Protein AF-A0A1H3K774-F1 (afdb_monomer)

Solvent-accessible surface area (backbone atoms only — not comparable to full-atom values): 11260 Å² total; per-residue (Å²): 137,79,81,77,75,77,72,65,75,41,47,56,72,53,70,65,49,45,76,73,69,51,47,59,83,57,48,53,68,27,26,41,33,33,30,69,44,74,60,92,64,33,27,34,34,34,42,31,70,43,39,23,22,43,93,86,65,50,78,42,69,63,90,84,56,72,64,27,33,35,26,34,49,43,68,58,45,34,60,69,77,19,62,94,82,41,99,58,80,86,52,71,63,37,26,36,38,28,30,56,50,68,76,58,63,73,68,41,42,86,89,50,50,44,77,54,93,63,64,64,70,78,55,38,60,76,72,75,42,80,35,34,70,60,49,45,51,53,49,53,52,52,52,52,61,70,77,44,80,79,70,52,70,68,58,26,46,74,70,72,63,50,83,73,77,84,74,79,75,80,79,75,84,76,81,73,78,86,73,80,91,79,86,90,134

Structure (mmCIF, N/CA/C/O backbone):
data_AF-A0A1H3K774-F1
#
_entry.id   AF-A0A1H3K774-F1
#
loop_
_atom_site.group_PDB
_atom_site.id
_atom_site.type_symbol
_atom_site.label_atom_id
_atom_site.label_alt_id
_atom_site.label_comp_id
_atom_site.label_asym_id
_atom_site.label_entity_id
_atom_site.label_seq_id
_atom_site.pdbx_PDB_ins_code
_atom_site.Cartn_x
_atom_site.Cartn_y
_atom_site.Cartn_z
_atom_site.occupancy
_atom_site.B_iso_or_equiv
_atom_site.auth_seq_id
_atom_site.auth_comp_id
_atom_site.auth_asym_id
_atom_site.auth_atom_id
_atom_site.pdbx_PDB_model_num
ATOM 1 N N . MET A 1 1 ? 11.776 15.715 -34.519 1.00 34.19 1 MET A N 1
ATOM 2 C CA . MET A 1 1 ? 10.740 14.824 -33.956 1.00 34.19 1 MET A CA 1
ATOM 3 C C . MET A 1 1 ? 11.375 13.464 -33.724 1.00 34.19 1 MET A C 1
ATOM 5 O O . MET A 1 1 ? 11.423 12.647 -34.631 1.00 34.19 1 MET A O 1
ATOM 9 N N . THR A 1 2 ? 11.989 13.275 -32.562 1.00 33.88 2 THR A N 1
ATOM 10 C CA . THR A 1 2 ? 12.611 12.009 -32.159 1.00 33.88 2 THR A CA 1
ATOM 11 C C . THR A 1 2 ? 11.523 11.087 -31.626 1.00 33.88 2 THR A C 1
ATOM 13 O O . THR A 1 2 ? 10.739 11.491 -30.770 1.00 33.88 2 THR A O 1
ATOM 16 N N . ALA A 1 3 ? 11.447 9.876 -32.176 1.00 35.00 3 ALA A N 1
ATOM 17 C CA . ALA A 1 3 ? 10.532 8.839 -31.730 1.00 35.00 3 ALA A CA 1
ATOM 18 C C . ALA A 1 3 ? 10.721 8.596 -30.225 1.00 35.00 3 ALA A C 1
ATOM 20 O O . ALA A 1 3 ? 11.822 8.274 -29.778 1.00 35.00 3 ALA A O 1
ATOM 21 N N . SER A 1 4 ? 9.647 8.789 -29.458 1.00 40.62 4 SER A N 1
ATOM 22 C CA . SER A 1 4 ? 9.564 8.386 -28.058 1.00 40.62 4 SER A CA 1
ATOM 23 C C . SER A 1 4 ? 9.758 6.874 -28.016 1.00 40.62 4 SER A C 1
ATOM 25 O O . SER A 1 4 ? 8.894 6.124 -28.474 1.00 40.62 4 SER A O 1
ATOM 27 N N . SER A 1 5 ? 10.920 6.411 -27.559 1.00 45.97 5 SER A N 1
ATOM 28 C CA . SER A 1 5 ? 11.106 5.003 -27.240 1.00 45.97 5 SER A CA 1
ATOM 29 C C . SER A 1 5 ? 10.101 4.674 -26.144 1.00 45.97 5 SER A C 1
ATOM 31 O O . SER A 1 5 ? 10.224 5.155 -25.019 1.00 45.97 5 SER A O 1
ATOM 33 N N . ALA A 1 6 ? 9.065 3.908 -26.489 1.00 50.44 6 ALA A N 1
ATOM 34 C CA . ALA A 1 6 ? 8.105 3.401 -25.524 1.00 50.44 6 ALA A CA 1
ATOM 35 C C . ALA A 1 6 ? 8.897 2.678 -24.428 1.00 50.44 6 ALA A C 1
ATOM 37 O O . ALA A 1 6 ? 9.470 1.611 -24.655 1.00 50.44 6 ALA A O 1
ATOM 38 N N . GLN A 1 7 ? 9.025 3.323 -23.269 1.00 59.34 7 GLN A N 1
ATOM 39 C CA . GLN A 1 7 ? 9.726 2.762 -22.127 1.00 59.34 7 GLN A CA 1
ATOM 40 C C . GLN A 1 7 ? 9.028 1.448 -21.793 1.00 59.34 7 GLN A C 1
ATOM 42 O O . GLN A 1 7 ? 7.824 1.444 -21.547 1.00 59.34 7 GLN A O 1
ATOM 47 N N . VAL A 1 8 ? 9.757 0.334 -21.830 1.00 63.34 8 VAL A N 1
ATOM 48 C CA . VAL A 1 8 ? 9.206 -0.965 -21.439 1.00 63.34 8 VAL A CA 1
ATOM 49 C C . VAL A 1 8 ? 8.797 -0.857 -19.971 1.00 63.34 8 VAL A C 1
ATOM 51 O O . VAL A 1 8 ? 9.651 -0.819 -19.085 1.00 63.34 8 VAL A O 1
ATOM 54 N N . ARG A 1 9 ? 7.489 -0.756 -19.724 1.00 77.19 9 ARG A N 1
ATOM 55 C CA . ARG A 1 9 ? 6.889 -0.752 -18.390 1.00 77.19 9 ARG A CA 1
ATOM 56 C C . ARG A 1 9 ? 6.514 -2.185 -18.059 1.00 77.19 9 ARG A C 1
ATOM 58 O O . ARG A 1 9 ? 5.530 -2.705 -18.574 1.00 77.19 9 ARG A O 1
ATOM 65 N N . ARG A 1 10 ? 7.330 -2.841 -17.240 1.00 89.25 10 ARG A N 1
ATOM 66 C CA . ARG A 1 10 ? 7.017 -4.173 -16.713 1.00 89.25 10 ARG A CA 1
ATOM 67 C C . ARG A 1 10 ? 6.531 -4.019 -15.270 1.00 89.25 10 ARG A C 1
ATOM 69 O O . ARG A 1 10 ? 7.216 -3.327 -14.514 1.00 89.25 10 ARG A O 1
ATOM 76 N N . PRO A 1 11 ? 5.411 -4.637 -14.862 1.00 93.75 11 PRO A N 1
ATOM 77 C CA . PRO A 1 11 ? 5.004 -4.642 -13.461 1.00 93.75 11 PRO A CA 1
ATOM 78 C C . PRO A 1 11 ? 6.158 -5.109 -12.568 1.00 93.75 11 PRO A C 1
ATOM 80 O O . PRO A 1 11 ? 6.885 -6.056 -12.908 1.00 93.75 11 PRO A O 1
ATOM 83 N N . TRP A 1 12 ? 6.393 -4.399 -11.467 1.00 94.56 12 TRP A N 1
ATOM 84 C CA . TRP A 1 12 ? 7.471 -4.738 -10.544 1.00 94.56 12 TRP A CA 1
ATOM 85 C C . TRP A 1 12 ? 7.104 -6.002 -9.762 1.00 94.56 12 TRP A C 1
ATOM 87 O O . TRP A 1 12 ? 6.120 -6.012 -9.041 1.00 94.56 12 TRP A O 1
ATOM 97 N N . LEU A 1 13 ? 7.875 -7.083 -9.891 1.00 95.56 13 LEU A N 1
ATOM 98 C CA . LEU A 1 13 ? 7.603 -8.334 -9.173 1.00 95.56 13 LEU A CA 1
ATOM 99 C C . LEU A 1 13 ? 8.629 -8.550 -8.042 1.00 95.56 13 LEU A C 1
ATOM 101 O O . LEU A 1 13 ? 9.713 -9.099 -8.313 1.00 95.56 13 LEU A O 1
ATOM 105 N N . PRO A 1 14 ? 8.325 -8.132 -6.795 1.00 94.75 14 PRO A N 1
ATOM 106 C CA . PRO A 1 14 ? 9.186 -8.362 -5.638 1.00 94.75 14 PRO A CA 1
ATOM 107 C C . PRO A 1 14 ? 9.328 -9.856 -5.313 1.00 94.75 14 PRO A C 1
ATOM 109 O O . PRO A 1 14 ? 8.520 -10.694 -5.721 1.00 94.75 14 PRO A O 1
ATOM 112 N N . ALA A 1 15 ? 10.397 -10.200 -4.589 1.00 93.94 15 ALA A N 1
ATOM 113 C CA . ALA A 1 15 ? 10.711 -11.585 -4.245 1.00 93.94 15 ALA A CA 1
ATOM 114 C C . ALA A 1 15 ? 9.644 -12.214 -3.339 1.00 93.94 15 ALA A C 1
ATOM 116 O O . ALA A 1 15 ? 9.265 -13.356 -3.601 1.00 93.94 15 ALA A O 1
ATOM 117 N N . ALA A 1 16 ? 9.119 -11.465 -2.361 1.00 93.50 16 ALA A N 1
ATOM 118 C CA . ALA A 1 16 ? 8.009 -11.904 -1.518 1.00 93.50 16 ALA A CA 1
ATOM 119 C C . ALA A 1 16 ? 6.797 -12.370 -2.343 1.00 93.50 16 ALA A C 1
ATOM 121 O O . ALA A 1 16 ? 6.355 -13.505 -2.192 1.00 93.50 16 ALA A O 1
ATOM 122 N N . LEU A 1 17 ? 6.316 -11.568 -3.300 1.00 96.06 17 LEU A N 1
ATOM 123 C CA . LEU A 1 17 ? 5.164 -11.959 -4.127 1.00 96.06 17 LEU A CA 1
ATOM 124 C C . LEU A 1 17 ? 5.461 -13.153 -5.037 1.00 96.06 17 LEU A C 1
ATOM 126 O O . LEU A 1 17 ? 4.624 -14.044 -5.175 1.00 96.06 17 LEU A O 1
ATOM 130 N N . ARG A 1 18 ? 6.674 -13.237 -5.597 1.00 96.00 18 ARG A N 1
ATOM 131 C CA . ARG A 1 18 ? 7.093 -14.416 -6.372 1.00 96.00 18 ARG A CA 1
ATOM 132 C C . ARG A 1 18 ? 7.064 -15.692 -5.526 1.00 96.00 18 ARG A C 1
ATOM 134 O O . ARG A 1 18 ? 6.657 -16.735 -6.028 1.00 96.00 18 ARG A O 1
ATOM 141 N N . ALA A 1 19 ? 7.467 -15.619 -4.256 1.00 94.00 19 ALA A N 1
ATOM 142 C CA . ALA A 1 19 ? 7.414 -16.753 -3.333 1.00 94.00 19 ALA A CA 1
ATOM 143 C C . ALA A 1 19 ? 5.974 -17.211 -3.037 1.00 94.00 19 ALA A C 1
ATOM 145 O O . ALA A 1 19 ? 5.753 -18.387 -2.761 1.00 94.00 19 ALA A O 1
ATOM 146 N N . HIS A 1 20 ? 4.998 -16.310 -3.172 1.00 94.38 20 HIS A N 1
ATOM 147 C CA . HIS A 1 20 ? 3.567 -16.604 -3.084 1.00 94.38 20 HIS A CA 1
ATOM 148 C C . HIS A 1 20 ? 2.923 -16.992 -4.429 1.00 94.38 20 HIS A C 1
ATOM 150 O O . HIS A 1 20 ? 1.703 -17.103 -4.509 1.00 94.38 20 HIS A O 1
ATOM 156 N N . GLY A 1 21 ? 3.719 -17.224 -5.479 1.00 95.94 21 GLY A N 1
ATOM 157 C CA . GLY A 1 21 ? 3.236 -17.713 -6.774 1.00 95.94 21 GLY A CA 1
ATOM 158 C C . GLY A 1 21 ? 2.747 -16.631 -7.739 1.00 95.94 21 GLY A C 1
ATOM 159 O O . GLY A 1 21 ? 2.265 -16.970 -8.818 1.00 95.94 21 GLY A O 1
ATOM 160 N N . TRP A 1 22 ? 2.900 -15.346 -7.403 1.00 96.75 22 TRP A N 1
ATOM 161 C CA . TRP A 1 22 ? 2.548 -14.263 -8.319 1.00 96.75 22 TRP A CA 1
ATOM 162 C C . TRP A 1 22 ? 3.469 -14.231 -9.535 1.00 96.75 22 TRP A C 1
ATOM 164 O O . TRP A 1 22 ? 4.694 -14.376 -9.437 1.00 96.75 22 TRP A O 1
ATOM 174 N N . SER A 1 23 ? 2.862 -13.978 -10.688 1.00 95.56 23 SER A N 1
ATOM 175 C CA . SER A 1 23 ? 3.552 -13.789 -11.955 1.00 95.56 23 SER A CA 1
ATOM 176 C C . SER A 1 23 ? 3.700 -12.300 -12.279 1.00 95.56 23 SER A C 1
ATOM 178 O O . SER A 1 23 ? 3.053 -11.434 -11.689 1.00 95.56 23 SER A O 1
ATOM 180 N N . GLN A 1 24 ? 4.551 -11.981 -13.254 1.00 91.12 24 GLN A N 1
ATOM 181 C CA . GLN A 1 24 ? 4.705 -10.599 -13.705 1.00 91.12 24 GLN A CA 1
ATOM 182 C C . GLN A 1 24 ? 3.476 -10.081 -14.471 1.00 91.12 24 GLN A C 1
ATOM 184 O O . GLN A 1 24 ? 3.281 -8.869 -14.517 1.00 91.12 24 GLN A O 1
ATOM 189 N N . SER A 1 25 ? 2.664 -10.962 -15.067 1.00 89.62 25 SER A N 1
ATOM 190 C CA . SER A 1 25 ? 1.428 -10.560 -15.749 1.00 89.62 25 SER A CA 1
ATOM 191 C C . SER A 1 25 ? 0.316 -10.212 -14.768 1.00 89.62 25 SER A C 1
ATOM 193 O O . SER A 1 25 ? -0.460 -9.305 -15.046 1.00 89.62 25 SER A O 1
ATOM 195 N N . ASP A 1 26 ? 0.275 -10.888 -13.620 1.00 93.31 26 ASP A N 1
ATOM 196 C CA . ASP A 1 26 ? -0.888 -10.824 -12.729 1.00 93.31 26 ASP A CA 1
ATOM 197 C C . ASP A 1 26 ? -0.655 -9.865 -11.559 1.00 93.31 26 ASP A C 1
ATOM 199 O O . ASP A 1 26 ? -1.597 -9.298 -11.027 1.00 93.31 26 ASP A O 1
ATOM 203 N N . VAL A 1 27 ? 0.604 -9.597 -11.192 1.00 95.50 27 VAL A N 1
ATOM 204 C CA . VAL A 1 27 ? 0.929 -8.682 -10.082 1.00 95.50 27 VAL A CA 1
ATOM 205 C C . VAL A 1 27 ? 0.405 -7.256 -10.304 1.00 95.50 27 VAL A C 1
ATOM 207 O O . VAL A 1 27 ? 0.182 -6.523 -9.348 1.00 95.50 27 VAL A O 1
ATOM 210 N N . GLY A 1 28 ? 0.157 -6.872 -11.562 1.00 92.56 28 GLY A N 1
ATOM 211 C CA . GLY A 1 28 ? -0.426 -5.577 -11.910 1.00 92.56 28 GLY A CA 1
ATOM 212 C C . GLY A 1 28 ? -1.868 -5.374 -11.431 1.00 92.56 28 GLY A C 1
ATOM 213 O O . GLY A 1 28 ? -2.338 -4.243 -11.458 1.00 92.56 28 GLY A O 1
ATOM 214 N N . THR A 1 29 ? -2.568 -6.430 -10.997 1.00 92.44 29 THR A N 1
ATOM 215 C CA . THR A 1 29 ? -3.921 -6.324 -10.421 1.00 92.44 29 THR A CA 1
ATOM 216 C C . THR A 1 29 ? -3.914 -5.953 -8.939 1.00 92.44 29 THR A C 1
ATOM 218 O O . THR A 1 29 ? -4.978 -5.754 -8.359 1.00 92.44 29 THR A O 1
ATOM 221 N N . LEU A 1 30 ? -2.742 -5.932 -8.304 1.00 95.25 30 LEU A N 1
ATOM 222 C CA . LEU A 1 30 ? -2.590 -5.537 -6.910 1.00 95.25 30 LEU A CA 1
ATOM 223 C C . LEU A 1 30 ? -2.458 -4.019 -6.798 1.00 95.25 30 LEU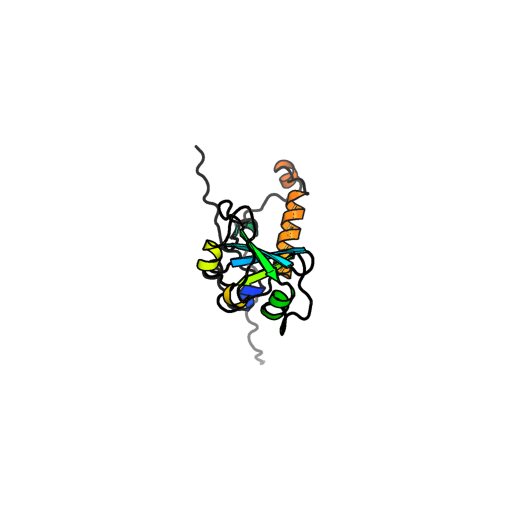 A C 1
ATOM 225 O O . LEU A 1 30 ? -1.976 -3.339 -7.700 1.00 95.25 30 LEU A O 1
ATOM 229 N N . SER A 1 31 ? -2.812 -3.494 -5.639 1.00 93.69 31 SER A N 1
ATOM 230 C CA . SER A 1 31 ? -2.502 -2.133 -5.232 1.00 93.69 31 SER A CA 1
ATOM 231 C C . SER A 1 31 ? -1.282 -2.138 -4.322 1.00 93.69 31 SER A C 1
ATOM 233 O O . SER A 1 31 ? -1.068 -3.062 -3.531 1.00 93.69 31 SER A O 1
ATOM 235 N N . TYR A 1 32 ? -0.474 -1.091 -4.440 1.00 94.06 32 TYR A N 1
ATOM 236 C CA . TYR A 1 32 ? 0.650 -0.835 -3.553 1.00 94.06 32 TYR A CA 1
ATOM 237 C C . TYR A 1 32 ? 0.179 0.089 -2.428 1.00 94.06 32 TYR A C 1
ATOM 239 O O . TYR A 1 32 ? -0.222 1.231 -2.679 1.00 94.06 32 TYR A O 1
ATOM 247 N N . LEU A 1 33 ? 0.191 -0.438 -1.204 1.00 94.25 33 LEU A N 1
ATOM 248 C CA . LEU A 1 33 ? -0.318 0.220 -0.004 1.00 94.25 33 LEU A CA 1
ATOM 249 C C . LEU A 1 33 ? 0.850 0.654 0.879 1.00 94.25 33 LEU A C 1
ATOM 251 O O . LEU A 1 33 ? 1.723 -0.162 1.176 1.00 94.25 33 LEU A O 1
ATOM 255 N N . VAL A 1 34 ? 0.864 1.907 1.328 1.00 94.94 34 VAL A N 1
ATOM 256 C CA . VAL A 1 34 ? 1.913 2.442 2.212 1.00 94.94 34 VAL A CA 1
ATOM 257 C C . VAL A 1 34 ? 1.289 3.117 3.413 1.00 94.94 34 VAL A C 1
ATOM 259 O O . VAL A 1 34 ? 0.417 3.964 3.253 1.00 94.94 34 VAL A O 1
ATOM 262 N N . LEU A 1 35 ? 1.776 2.798 4.608 1.00 95.69 35 LEU A N 1
ATOM 263 C CA . LEU A 1 35 ? 1.460 3.574 5.799 1.00 95.69 35 LEU A CA 1
ATOM 264 C C . LEU A 1 35 ? 2.316 4.844 5.811 1.00 95.69 35 LEU A C 1
ATOM 266 O O . LEU A 1 35 ? 3.515 4.777 6.078 1.00 95.69 35 LEU A O 1
ATOM 270 N N . ASP A 1 36 ? 1.726 5.983 5.473 1.00 94.06 36 ASP A N 1
ATOM 271 C CA . ASP A 1 36 ? 2.455 7.237 5.253 1.00 94.06 36 ASP A CA 1
ATOM 272 C C . ASP A 1 36 ? 2.573 8.068 6.532 1.00 94.06 36 ASP A C 1
ATOM 274 O O . ASP A 1 36 ? 3.649 8.553 6.880 1.00 94.06 36 ASP A O 1
ATOM 278 N N . GLU A 1 37 ? 1.490 8.144 7.301 1.00 94.56 37 GLU A N 1
ATOM 279 C CA . GLU A 1 37 ? 1.435 8.952 8.515 1.00 94.56 37 GLU A CA 1
ATOM 280 C C . GLU A 1 37 ? 0.732 8.200 9.648 1.00 94.56 37 GLU A C 1
ATOM 282 O O . GLU A 1 37 ? -0.192 7.423 9.413 1.00 94.56 37 GLU A O 1
ATOM 287 N N . ILE A 1 38 ? 1.164 8.433 10.890 1.00 96.38 38 ILE A N 1
ATOM 288 C CA . ILE A 1 38 ? 0.466 7.995 12.105 1.00 96.38 38 ILE A CA 1
ATOM 289 C C . ILE A 1 38 ? 0.367 9.197 13.050 1.00 96.38 38 ILE A C 1
ATOM 291 O O . ILE A 1 38 ? 1.388 9.682 13.542 1.00 96.38 38 ILE A O 1
ATOM 295 N N . VAL A 1 39 ? -0.855 9.645 13.342 1.00 95.38 39 VAL A N 1
ATOM 296 C CA . VAL A 1 39 ? -1.147 10.750 14.266 1.00 95.38 39 VAL A CA 1
ATOM 297 C C . VAL A 1 39 ? -2.110 10.269 15.346 1.00 95.38 39 VAL A C 1
ATOM 299 O O . VAL A 1 39 ? -3.297 10.040 15.110 1.00 95.38 39 VAL A O 1
ATOM 302 N N . GLY A 1 40 ? -1.597 10.124 16.569 1.00 95.00 40 GLY A N 1
ATOM 303 C CA . GLY A 1 40 ? -2.385 9.614 17.690 1.00 95.00 40 GLY A CA 1
ATOM 304 C C . GLY A 1 40 ? -2.872 8.187 17.424 1.00 95.00 40 GLY A C 1
ATOM 305 O O . GLY A 1 40 ? -2.060 7.274 17.301 1.00 95.00 40 GLY A O 1
ATOM 306 N N . SER A 1 41 ? -4.192 8.001 17.360 1.00 95.31 41 SER A N 1
ATOM 307 C CA . SER A 1 41 ? -4.840 6.716 17.061 1.00 95.31 41 SER A CA 1
ATOM 308 C C . SER A 1 41 ? -5.210 6.536 15.588 1.00 95.31 41 SER A C 1
ATOM 310 O O . SER A 1 41 ? -5.818 5.525 15.250 1.00 95.31 41 SER A O 1
ATOM 312 N N . SER A 1 42 ? -4.862 7.485 14.719 1.00 95.88 42 SER A N 1
ATOM 313 C CA . SER A 1 42 ? -5.195 7.436 13.294 1.00 95.88 42 SER A CA 1
ATOM 314 C C . SER A 1 42 ? -3.942 7.228 12.457 1.00 95.88 42 SER A C 1
ATOM 316 O O . SER A 1 42 ? -2.866 7.710 12.813 1.00 95.88 42 SER A O 1
ATOM 318 N N . ALA A 1 43 ? -4.079 6.527 11.339 1.00 96.12 43 ALA A N 1
ATOM 319 C CA . ALA A 1 43 ? -3.023 6.385 10.354 1.00 96.12 43 ALA A CA 1
ATOM 320 C C . ALA A 1 43 ? -3.541 6.655 8.945 1.00 96.12 43 ALA A C 1
ATOM 322 O O . ALA A 1 43 ? -4.630 6.213 8.587 1.00 96.12 43 ALA A O 1
ATOM 323 N N . THR A 1 44 ? -2.733 7.336 8.144 1.00 94.38 44 THR A N 1
ATOM 324 C CA . THR A 1 44 ? -3.003 7.560 6.726 1.00 94.38 44 THR A CA 1
ATOM 325 C C . THR A 1 44 ? -2.347 6.445 5.932 1.00 94.38 44 THR A C 1
ATOM 327 O O . THR A 1 44 ? -1.126 6.267 5.980 1.00 94.38 44 THR A O 1
ATOM 330 N N . MET A 1 45 ? -3.152 5.689 5.193 1.00 93.31 45 MET A N 1
ATOM 331 C CA . MET A 1 45 ? -2.667 4.702 4.242 1.00 93.31 45 MET A CA 1
ATOM 332 C C . MET A 1 45 ? -2.846 5.227 2.828 1.00 93.31 45 MET A C 1
ATOM 334 O O . MET A 1 45 ? -3.954 5.559 2.417 1.00 93.31 45 MET A O 1
ATOM 338 N N . LEU A 1 46 ? -1.752 5.288 2.084 1.00 91.75 46 LEU A N 1
ATOM 339 C CA . LEU A 1 46 ? -1.745 5.630 0.673 1.00 91.75 46 LEU A CA 1
ATOM 340 C C . LEU A 1 46 ? -1.975 4.376 -0.162 1.00 91.75 46 LEU A C 1
ATOM 342 O O . LEU A 1 46 ? -1.371 3.333 0.085 1.00 91.75 46 LEU A O 1
ATOM 346 N N . LEU A 1 47 ? -2.828 4.506 -1.167 1.00 90.38 47 LEU A N 1
ATOM 347 C CA . LEU A 1 47 ? -3.205 3.477 -2.116 1.00 90.38 47 LEU A CA 1
ATOM 348 C C . LEU A 1 47 ? -2.821 3.968 -3.507 1.00 90.38 47 LEU A C 1
ATOM 350 O O . LEU A 1 47 ? -3.209 5.054 -3.938 1.00 90.38 47 LEU A O 1
ATOM 354 N N . SER A 1 48 ? -2.043 3.154 -4.205 1.00 89.25 48 SER A N 1
ATOM 355 C CA . SER A 1 48 ? -1.602 3.418 -5.574 1.00 89.25 48 SER A CA 1
ATOM 356 C C . SER A 1 48 ? -1.780 2.166 -6.419 1.00 89.25 48 SER A C 1
ATOM 358 O O . SER A 1 48 ? -1.779 1.050 -5.880 1.00 89.25 48 SER A O 1
ATOM 360 N N . ALA A 1 49 ? -1.935 2.321 -7.734 1.00 89.88 49 ALA A N 1
ATOM 361 C CA . ALA A 1 49 ? -1.856 1.174 -8.618 1.00 89.88 49 ALA A CA 1
ATOM 362 C C . ALA A 1 49 ? -0.447 0.580 -8.572 1.00 89.88 49 ALA A C 1
ATOM 364 O O . ALA A 1 49 ? 0.531 1.191 -8.118 1.00 89.88 49 ALA A O 1
ATOM 365 N N . TRP A 1 50 ? -0.346 -0.656 -9.045 1.00 93.25 50 TRP A N 1
ATOM 366 C CA . TRP A 1 50 ? 0.906 -1.376 -8.994 1.00 93.25 50 TRP A CA 1
ATOM 367 C C . TRP A 1 50 ? 2.031 -0.649 -9.751 1.00 93.25 50 TRP A C 1
ATOM 369 O O . TRP A 1 50 ? 1.875 -0.329 -10.937 1.00 93.25 50 TRP A O 1
ATOM 379 N N . PRO A 1 51 ? 3.205 -0.429 -9.132 1.00 92.38 51 PRO A N 1
ATOM 380 C CA . PRO A 1 51 ? 4.293 0.249 -9.809 1.00 92.38 51 PRO A CA 1
ATOM 381 C C . PRO A 1 51 ? 4.957 -0.652 -10.857 1.00 92.38 51 PRO A C 1
ATOM 383 O O . PRO A 1 51 ? 4.910 -1.887 -10.830 1.00 92.38 51 PRO A O 1
ATOM 386 N N . TRP A 1 52 ? 5.662 -0.019 -11.785 1.00 91.75 52 TRP A N 1
ATOM 387 C CA . TRP A 1 52 ? 6.442 -0.694 -12.815 1.00 91.75 52 TRP A CA 1
ATOM 388 C C . TRP A 1 52 ? 7.937 -0.515 -12.563 1.00 91.75 52 TRP A C 1
ATOM 390 O O . TRP A 1 52 ? 8.382 0.473 -11.988 1.00 91.75 52 TRP A O 1
ATOM 400 N N . ALA A 1 53 ? 8.732 -1.483 -13.005 1.00 90.19 53 ALA A N 1
ATOM 401 C CA . ALA A 1 53 ? 10.183 -1.378 -13.021 1.00 90.19 53 ALA A CA 1
ATOM 402 C C . ALA A 1 53 ? 10.650 -0.972 -14.422 1.00 90.19 53 ALA A C 1
ATOM 404 O O . ALA A 1 53 ? 10.250 -1.588 -15.410 1.00 90.19 53 ALA A O 1
ATOM 405 N N . ASP A 1 54 ? 11.525 0.023 -14.528 1.00 85.94 54 ASP A N 1
ATOM 406 C CA . ASP A 1 54 ? 12.134 0.389 -15.806 1.00 85.94 54 ASP A CA 1
ATOM 407 C C . ASP A 1 54 ? 13.259 -0.586 -16.223 1.00 85.94 54 ASP A C 1
ATOM 409 O O . ASP A 1 54 ? 13.552 -1.591 -15.553 1.00 85.94 54 ASP A O 1
ATOM 413 N N . LEU A 1 55 ? 13.891 -0.302 -17.367 1.00 81.00 55 LEU A N 1
ATOM 414 C CA . LEU A 1 55 ? 15.012 -1.094 -17.890 1.00 81.00 55 LEU A CA 1
ATOM 415 C C . LEU A 1 55 ? 16.237 -1.069 -16.966 1.00 81.00 55 LEU A C 1
ATOM 417 O O . LEU A 1 55 ? 17.029 -2.005 -16.979 1.00 81.00 55 LEU A O 1
ATOM 421 N N . GLN A 1 56 ? 16.377 -0.026 -16.149 1.00 80.00 56 GLN A N 1
ATOM 422 C CA . GLN A 1 56 ? 17.426 0.111 -15.142 1.00 80.00 56 GLN A CA 1
ATOM 423 C C . GLN A 1 56 ? 17.027 -0.529 -13.801 1.00 80.00 56 GLN A C 1
ATOM 425 O O . GLN A 1 56 ? 17.788 -0.462 -12.841 1.00 80.00 56 GLN A O 1
ATOM 430 N N . GLY A 1 57 ? 15.846 -1.153 -13.720 1.00 78.88 57 GLY A N 1
ATOM 431 C CA . GLY A 1 57 ? 15.332 -1.776 -12.503 1.00 78.88 57 GLY A CA 1
ATOM 432 C C . GLY A 1 57 ? 14.793 -0.781 -11.476 1.00 78.88 57 GLY A C 1
ATOM 433 O O . GLY A 1 57 ? 14.500 -1.183 -10.352 1.00 78.88 57 GLY A O 1
ATOM 434 N N . ARG A 1 58 ? 14.637 0.500 -11.834 1.00 85.56 58 ARG A N 1
ATOM 435 C CA . ARG A 1 58 ? 14.052 1.508 -10.942 1.00 85.56 58 ARG A CA 1
ATOM 436 C C . ARG A 1 58 ? 12.545 1.334 -10.910 1.00 85.56 58 ARG A C 1
ATOM 438 O O . ARG A 1 58 ? 11.912 1.269 -11.962 1.00 85.56 58 ARG A O 1
ATOM 445 N N . VAL A 1 59 ? 11.987 1.306 -9.708 1.00 89.50 59 VAL A N 1
ATOM 446 C CA . VAL A 1 59 ? 10.541 1.252 -9.496 1.00 89.50 59 VAL A CA 1
ATOM 447 C C . VAL A 1 59 ? 9.958 2.650 -9.684 1.00 89.50 59 VAL A C 1
ATOM 449 O O . VAL A 1 59 ? 10.515 3.640 -9.207 1.00 89.50 59 VAL A O 1
ATOM 452 N N . ARG A 1 60 ? 8.868 2.736 -10.439 1.00 87.81 60 ARG A N 1
ATOM 453 C CA . ARG A 1 60 ? 8.199 3.972 -10.832 1.00 87.81 60 ARG A CA 1
ATOM 454 C C . ARG A 1 60 ? 6.694 3.799 -10.683 1.00 87.81 60 ARG A C 1
ATOM 456 O O . ARG A 1 60 ? 6.139 2.782 -11.094 1.00 87.81 60 ARG A O 1
ATOM 463 N N . PHE A 1 61 ? 6.057 4.826 -10.144 1.00 86.19 61 PHE A N 1
ATOM 464 C CA . PHE A 1 61 ? 4.606 4.959 -10.105 1.00 86.19 61 PHE A CA 1
ATOM 465 C C . PHE A 1 61 ? 4.149 5.734 -11.343 1.00 86.19 61 PHE A C 1
ATOM 467 O O . PHE A 1 61 ? 4.931 6.496 -11.927 1.00 86.19 61 PHE A O 1
ATOM 474 N N . ALA A 1 62 ? 2.932 5.479 -11.819 1.00 78.56 62 ALA A N 1
ATOM 475 C CA . ALA A 1 62 ? 2.383 6.240 -12.934 1.00 78.56 62 ALA A CA 1
ATOM 476 C C . ALA A 1 62 ? 2.088 7.685 -12.477 1.00 78.56 62 ALA A C 1
ATOM 478 O O . ALA A 1 62 ? 1.744 7.918 -11.326 1.00 78.56 62 ALA A O 1
ATOM 479 N N . VAL A 1 63 ? 2.328 8.666 -13.353 1.00 62.75 63 VAL A N 1
ATOM 480 C CA . VAL A 1 63 ? 2.275 10.108 -13.007 1.00 62.75 63 VAL A CA 1
ATOM 481 C C . VAL A 1 63 ? 0.830 10.610 -12.908 1.00 62.75 63 VAL A C 1
ATOM 483 O O . VAL A 1 63 ? 0.544 11.589 -12.231 1.00 62.75 63 VAL A O 1
ATOM 486 N N . ASP A 1 64 ? -0.062 9.928 -13.613 1.00 61.81 64 ASP A N 1
ATOM 487 C CA . ASP A 1 64 ? -1.510 10.094 -13.665 1.00 61.81 64 ASP A CA 1
ATOM 488 C C . ASP A 1 64 ? -2.248 9.308 -12.573 1.00 61.81 64 ASP A C 1
ATOM 490 O O . ASP A 1 64 ? -3.440 9.524 -12.360 1.00 61.81 64 ASP A O 1
ATOM 494 N N . ASP A 1 65 ? -1.534 8.450 -11.846 1.00 60.47 65 ASP A N 1
ATOM 495 C CA . ASP A 1 65 ? -2.041 7.817 -10.641 1.00 60.47 65 ASP A CA 1
ATOM 496 C C . ASP A 1 65 ? -1.932 8.839 -9.512 1.00 60.47 65 ASP A C 1
ATOM 498 O O . ASP A 1 65 ? -0.876 9.039 -8.910 1.00 60.47 65 ASP A O 1
ATOM 502 N N . SER A 1 66 ? -3.023 9.555 -9.251 1.00 58.03 66 SER A N 1
ATOM 503 C CA . SER A 1 66 ? -3.165 10.270 -7.989 1.00 58.03 66 SER A CA 1
ATOM 504 C C . SER A 1 66 ? -3.003 9.224 -6.887 1.00 58.03 66 SER A C 1
ATOM 506 O O . SER A 1 66 ? -3.914 8.428 -6.692 1.00 58.03 66 SER A O 1
ATOM 508 N N . THR A 1 67 ? -1.854 9.150 -6.220 1.00 66.31 67 THR A N 1
ATOM 509 C CA . THR A 1 67 ? -1.736 8.363 -4.992 1.00 66.31 67 THR A CA 1
ATOM 510 C C . THR A 1 67 ? -2.789 8.895 -4.037 1.00 66.31 67 THR A C 1
ATOM 512 O O . THR A 1 67 ? -2.773 10.077 -3.700 1.00 66.31 67 THR A O 1
ATOM 515 N N . ARG A 1 68 ? -3.736 8.047 -3.653 1.00 79.38 68 ARG A N 1
ATOM 516 C CA . ARG A 1 68 ? -4.899 8.468 -2.881 1.00 79.38 68 ARG A CA 1
ATOM 517 C C . ARG A 1 68 ? -4.825 7.895 -1.478 1.00 79.38 68 ARG A C 1
ATOM 519 O O . ARG A 1 68 ? -4.484 6.727 -1.315 1.00 79.38 68 ARG A O 1
ATOM 526 N N . GLY A 1 69 ? -5.125 8.703 -0.469 1.00 87.50 69 GLY A N 1
ATOM 527 C CA . GLY A 1 69 ? -5.072 8.281 0.929 1.00 87.50 69 GLY A CA 1
ATOM 528 C C . GLY A 1 69 ? -6.422 7.818 1.467 1.00 87.50 69 GLY A C 1
ATOM 529 O O . GLY A 1 69 ? -7.467 8.235 0.980 1.00 87.50 69 GLY A O 1
ATOM 530 N N . VAL A 1 70 ? -6.403 6.994 2.511 1.00 91.44 70 VAL A N 1
ATOM 531 C CA . VAL A 1 70 ? -7.521 6.812 3.449 1.00 91.44 70 VAL A CA 1
ATOM 532 C C . VAL A 1 70 ? -6.985 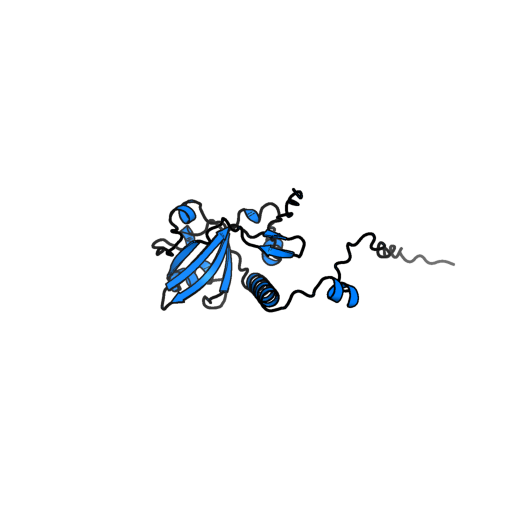6.892 4.871 1.00 91.44 70 VAL A C 1
ATOM 534 O O . VAL A 1 70 ? -5.901 6.379 5.159 1.00 91.44 70 VAL A O 1
ATOM 537 N N . THR A 1 71 ? -7.747 7.510 5.763 1.00 93.75 71 THR A N 1
ATOM 538 C CA . THR A 1 71 ? -7.414 7.567 7.187 1.00 93.75 71 THR A CA 1
ATOM 539 C C . THR A 1 71 ? -8.116 6.425 7.911 1.00 93.75 71 THR A C 1
ATOM 541 O O . THR A 1 71 ? -9.321 6.239 7.771 1.00 93.75 71 THR A O 1
ATOM 544 N N . VAL A 1 72 ? -7.376 5.629 8.677 1.00 94.94 72 VAL A N 1
ATOM 545 C CA . VAL A 1 72 ? -7.874 4.450 9.401 1.00 94.94 72 VAL A CA 1
ATOM 546 C C . VAL A 1 72 ? -7.524 4.530 10.882 1.00 94.94 72 VAL A C 1
ATOM 548 O O . VAL A 1 72 ? -6.538 5.156 11.264 1.00 94.94 72 VAL A O 1
ATOM 551 N N . ASP A 1 73 ? -8.296 3.850 11.728 1.00 96.19 73 ASP A N 1
ATOM 552 C CA . ASP A 1 73 ? -7.912 3.632 13.125 1.00 96.19 73 ASP A CA 1
ATOM 553 C C . ASP A 1 73 ? -6.738 2.636 13.218 1.00 96.19 73 ASP A C 1
ATOM 555 O O . ASP A 1 73 ? -6.764 1.555 12.621 1.00 96.19 73 ASP A O 1
ATOM 559 N N . VAL A 1 74 ? -5.702 2.988 13.984 1.00 95.81 74 VAL A N 1
ATOM 560 C CA . VAL A 1 74 ? -4.467 2.198 14.132 1.00 95.81 74 VAL A CA 1
ATOM 561 C C . VAL A 1 74 ? -4.742 0.837 14.763 1.00 95.81 74 VAL A C 1
ATOM 563 O O . VAL A 1 74 ? -4.134 -0.154 14.360 1.00 95.81 74 VAL A O 1
ATOM 566 N N . HIS A 1 75 ? -5.650 0.758 15.737 1.00 94.50 75 HIS A N 1
ATOM 567 C CA . HIS A 1 75 ? -5.953 -0.504 16.405 1.00 94.50 75 HIS A CA 1
ATOM 568 C C . HIS A 1 75 ? -6.743 -1.439 15.478 1.00 94.50 75 HIS A C 1
ATOM 570 O O . HIS A 1 75 ? -6.466 -2.640 15.428 1.00 94.50 75 HIS A O 1
ATOM 576 N N . ALA A 1 76 ? -7.686 -0.903 14.700 1.00 93.81 76 ALA A N 1
ATOM 577 C CA . ALA A 1 76 ? -8.383 -1.650 13.656 1.00 93.81 76 ALA A CA 1
ATOM 578 C C . ALA A 1 76 ? -7.411 -2.151 12.573 1.00 93.81 76 ALA A C 1
ATOM 580 O O . ALA A 1 76 ? -7.480 -3.318 12.180 1.00 93.81 76 ALA A O 1
ATOM 581 N N . LEU A 1 77 ? -6.473 -1.303 12.141 1.00 94.50 77 LEU A N 1
ATOM 582 C CA . LEU A 1 77 ? -5.420 -1.651 11.185 1.00 94.50 77 LEU A CA 1
ATOM 583 C C . LEU A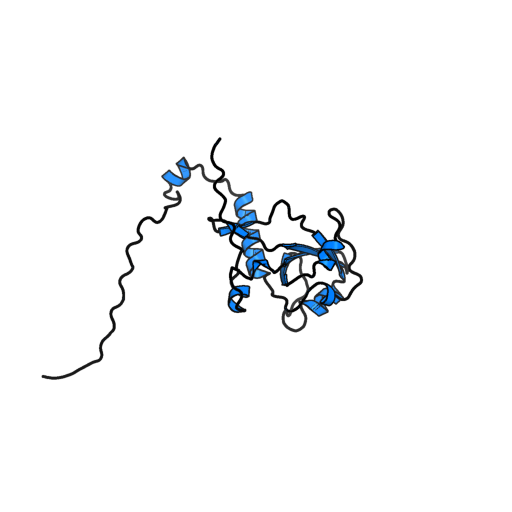 1 77 ? -4.509 -2.764 11.717 1.00 94.50 77 LEU A C 1
ATOM 585 O O . LEU A 1 77 ? -4.274 -3.749 11.019 1.00 94.50 77 LEU A O 1
ATOM 589 N N . GLU A 1 78 ? -4.013 -2.637 12.950 1.00 94.62 78 GLU A N 1
ATOM 590 C CA . GLU A 1 78 ? -3.170 -3.648 13.596 1.00 94.62 78 GLU A CA 1
ATOM 591 C C . GLU A 1 78 ? -3.896 -4.994 13.677 1.00 94.62 78 GLU A C 1
ATOM 593 O O . GLU A 1 78 ? -3.338 -6.042 13.340 1.00 94.62 78 GLU A O 1
ATOM 598 N N . HIS A 1 79 ? -5.163 -4.971 14.092 1.00 91.06 79 HIS A N 1
ATOM 599 C CA . HIS A 1 79 ? -5.961 -6.181 14.213 1.00 91.06 79 HIS A CA 1
ATOM 600 C C . HIS A 1 79 ? -6.159 -6.885 12.867 1.00 91.06 79 HIS A C 1
ATOM 602 O O . HIS A 1 79 ? -6.093 -8.110 12.818 1.00 91.06 79 HIS A O 1
ATOM 608 N N . ALA A 1 80 ? -6.387 -6.126 11.795 1.00 90.31 80 ALA A N 1
ATOM 609 C CA . ALA A 1 80 ? -6.676 -6.677 10.477 1.00 90.31 80 ALA A CA 1
ATOM 610 C C . ALA A 1 80 ? -5.422 -7.090 9.693 1.00 90.31 80 ALA A C 1
ATOM 612 O O . ALA A 1 80 ? -5.435 -8.131 9.041 1.00 90.31 80 ALA A O 1
ATOM 613 N N . LEU A 1 81 ? -4.353 -6.287 9.732 1.00 91.19 81 LEU A N 1
ATOM 614 C CA . LEU A 1 81 ? -3.191 -6.469 8.854 1.00 91.19 81 LEU A CA 1
ATOM 615 C C . LEU A 1 81 ? -1.952 -7.030 9.552 1.00 91.19 81 LEU A C 1
ATOM 617 O O . LEU A 1 81 ? -1.074 -7.537 8.865 1.00 91.19 81 LEU A O 1
ATOM 621 N N . TYR A 1 82 ? -1.854 -6.963 10.883 1.00 92.81 82 TYR A N 1
ATOM 622 C CA . TYR A 1 82 ? -0.627 -7.344 11.596 1.00 92.81 82 TYR A CA 1
ATOM 623 C C . TYR A 1 82 ? -0.809 -8.604 12.434 1.00 92.81 82 TYR A C 1
ATOM 625 O O . TYR A 1 82 ? 0.024 -9.515 12.401 1.00 92.81 82 TYR A O 1
ATOM 633 N N . ARG A 1 83 ? -1.901 -8.683 13.199 1.00 84.81 83 ARG A N 1
ATOM 634 C CA . ARG A 1 83 ? -2.095 -9.788 14.141 1.00 84.81 83 ARG A CA 1
ATOM 635 C C . ARG A 1 83 ? -2.100 -11.145 13.441 1.00 84.81 83 ARG A C 1
ATOM 637 O O . ARG A 1 83 ? -2.768 -11.356 12.437 1.00 84.81 83 ARG A O 1
ATOM 644 N N . GLY A 1 84 ? -1.367 -12.086 14.032 1.00 79.00 84 GLY A N 1
ATOM 645 C CA . GLY A 1 84 ? -1.300 -13.478 13.584 1.00 79.00 84 GLY A CA 1
ATOM 646 C C . GLY A 1 84 ? -0.149 -13.800 12.631 1.00 79.00 84 GLY A C 1
ATOM 647 O O . GLY A 1 84 ? 0.086 -14.980 12.387 1.00 79.00 84 GLY A O 1
ATOM 648 N N . TRP A 1 85 ? 0.585 -12.802 12.125 1.00 86.69 85 TRP A N 1
ATOM 649 C CA . TRP A 1 85 ? 1.713 -13.052 11.216 1.00 86.69 85 TRP A CA 1
ATOM 650 C C . TRP A 1 85 ? 2.802 -11.966 11.215 1.00 86.69 85 TRP A C 1
ATOM 652 O O . TRP A 1 85 ? 3.960 -12.280 10.943 1.00 86.69 85 TRP A O 1
ATOM 662 N N . LEU A 1 86 ? 2.484 -10.724 11.595 1.00 88.25 86 LEU A N 1
ATOM 663 C CA . LEU A 1 86 ? 3.459 -9.664 11.860 1.00 88.25 86 LEU A CA 1
ATOM 664 C C . LEU A 1 86 ? 3.474 -9.340 13.357 1.00 88.25 86 LEU A C 1
ATOM 666 O O . LEU A 1 86 ? 2.644 -8.592 13.867 1.00 88.25 86 LEU A O 1
ATOM 670 N N . GLU A 1 87 ? 4.448 -9.893 14.078 1.00 87.00 87 GLU A N 1
ATOM 671 C CA . GLU A 1 87 ? 4.600 -9.724 15.533 1.00 87.00 87 GLU A CA 1
ATOM 672 C C . GLU A 1 87 ? 5.232 -8.367 15.909 1.00 87.00 87 GLU A C 1
ATOM 674 O O . GLU A 1 87 ? 6.264 -8.286 16.577 1.00 87.00 87 GLU A O 1
ATOM 679 N N . ARG A 1 88 ? 4.644 -7.266 15.432 1.00 92.31 88 ARG A N 1
ATOM 680 C CA . ARG A 1 88 ? 5.088 -5.891 15.710 1.00 92.31 88 ARG A CA 1
ATOM 681 C C . ARG A 1 88 ? 3.946 -4.885 15.506 1.00 92.31 88 ARG A C 1
ATOM 683 O O . ARG A 1 88 ? 3.056 -5.162 14.709 1.00 92.31 88 ARG A O 1
ATOM 690 N N . PRO A 1 89 ? 3.999 -3.698 16.140 1.00 93.31 89 PRO A N 1
ATOM 691 C CA . PRO A 1 89 ? 3.024 -2.642 15.875 1.00 93.31 89 PRO A CA 1
ATOM 692 C C . PRO A 1 89 ? 3.195 -2.030 14.468 1.00 93.31 89 PRO A C 1
ATOM 694 O O . PRO A 1 89 ? 4.305 -2.114 13.909 1.00 93.31 89 PRO A O 1
ATOM 697 N N . PRO A 1 90 ? 2.146 -1.366 13.939 1.00 96.19 90 PRO A N 1
ATOM 698 C CA . PRO A 1 90 ? 2.217 -0.574 12.712 1.00 96.19 90 PRO A CA 1
ATOM 699 C C . PRO A 1 90 ? 3.271 0.532 12.780 1.00 96.19 90 PRO A C 1
ATOM 701 O O . PRO A 1 90 ? 3.481 1.147 13.829 1.00 96.19 90 PRO A O 1
ATOM 704 N N . ARG A 1 91 ? 3.960 0.781 11.664 1.00 95.81 91 ARG A N 1
ATOM 705 C CA . ARG A 1 91 ? 5.004 1.808 11.544 1.00 95.81 91 ARG A CA 1
ATOM 706 C C . ARG A 1 91 ? 4.883 2.557 10.226 1.00 95.81 91 ARG A C 1
ATOM 708 O O . ARG A 1 91 ? 4.585 1.967 9.193 1.00 95.81 91 ARG A O 1
ATOM 715 N N . ILE A 1 92 ? 5.215 3.844 10.258 1.00 95.44 92 ILE A N 1
ATOM 716 C CA . ILE A 1 92 ? 5.376 4.643 9.040 1.00 95.44 92 ILE A CA 1
ATOM 717 C C . ILE A 1 92 ? 6.382 3.955 8.102 1.00 95.44 92 ILE A C 1
ATOM 719 O O . ILE A 1 92 ? 7.435 3.464 8.534 1.00 95.44 92 ILE A O 1
ATOM 723 N N . GLY A 1 93 ? 6.036 3.906 6.819 1.00 93.81 93 GLY A N 1
ATOM 724 C CA . GLY A 1 93 ? 6.778 3.227 5.765 1.00 93.81 93 GLY A CA 1
ATOM 725 C C . GLY A 1 93 ? 6.584 1.710 5.731 1.00 93.81 93 GLY A C 1
ATOM 726 O O . GLY A 1 93 ? 7.344 1.034 5.035 1.00 93.81 93 GLY A O 1
ATOM 727 N N . ASP A 1 94 ? 5.630 1.158 6.484 1.00 96.69 94 ASP A N 1
ATOM 728 C CA . ASP A 1 94 ? 5.162 -0.210 6.258 1.00 96.69 94 ASP A CA 1
ATOM 729 C C . ASP A 1 94 ? 4.439 -0.288 4.915 1.00 96.69 94 ASP A C 1
ATOM 731 O O . ASP A 1 94 ? 3.697 0.622 4.539 1.00 96.69 94 ASP A O 1
ATOM 735 N N . VAL A 1 95 ? 4.703 -1.364 4.174 1.00 96.62 95 VAL A N 1
ATOM 736 C CA . VAL A 1 95 ? 4.245 -1.517 2.792 1.00 96.62 95 VAL A CA 1
ATOM 737 C C . VAL A 1 95 ? 3.544 -2.850 2.630 1.00 96.62 95 VAL A C 1
ATOM 739 O O . VAL A 1 95 ? 4.094 -3.885 3.006 1.00 96.62 95 VAL A O 1
ATOM 742 N N . PHE A 1 96 ? 2.380 -2.828 1.991 1.00 96.69 96 PHE A N 1
ATOM 743 C CA . PHE A 1 96 ? 1.602 -4.019 1.687 1.00 96.69 96 PHE A CA 1
ATOM 744 C C . PHE A 1 96 ? 1.223 -4.090 0.210 1.00 96.69 96 PHE A C 1
ATOM 746 O O . PHE A 1 96 ? 1.137 -3.076 -0.484 1.00 96.69 96 PHE A O 1
ATOM 753 N N . ALA A 1 97 ? 0.959 -5.306 -0.258 1.00 96.75 97 ALA A N 1
ATOM 754 C CA . ALA A 1 97 ? 0.230 -5.541 -1.494 1.00 96.75 97 ALA A CA 1
ATOM 755 C C . ALA A 1 97 ? -1.076 -6.267 -1.203 1.00 96.75 97 ALA A C 1
ATOM 757 O O . ALA A 1 97 ? -1.092 -7.239 -0.446 1.00 96.75 97 ALA A O 1
ATOM 758 N N . ALA A 1 98 ? -2.152 -5.806 -1.825 1.00 95.88 98 ALA A N 1
ATOM 759 C CA . ALA A 1 98 ? -3.469 -6.424 -1.758 1.00 95.88 98 ALA A CA 1
ATOM 760 C C . ALA A 1 98 ? -4.287 -6.012 -2.984 1.00 95.88 98 ALA A C 1
ATOM 762 O O . ALA A 1 98 ? -3.969 -5.012 -3.625 1.00 95.88 98 ALA A O 1
ATOM 763 N N . VAL A 1 99 ? -5.346 -6.750 -3.309 1.00 94.44 99 VAL A N 1
ATOM 764 C CA . VAL A 1 99 ? -6.359 -6.248 -4.247 1.00 94.44 99 VAL A CA 1
ATOM 765 C C . VAL A 1 99 ? -7.218 -5.231 -3.503 1.00 94.44 99 VAL A C 1
ATOM 767 O O . VAL A 1 99 ? -7.638 -5.495 -2.380 1.00 94.44 99 VAL A O 1
ATOM 770 N N . VAL A 1 100 ? -7.481 -4.077 -4.109 1.00 91.88 100 VAL A N 1
ATOM 771 C CA . VAL A 1 100 ? -8.356 -3.040 -3.546 1.00 91.88 100 VAL A CA 1
ATOM 772 C C . VAL A 1 100 ? -9.590 -2.917 -4.440 1.00 91.88 100 VAL A C 1
ATOM 774 O O . VAL A 1 100 ? -9.442 -2.720 -5.649 1.00 91.88 100 VAL A O 1
ATOM 777 N N . PRO A 1 101 ? -10.816 -3.047 -3.900 1.00 89.94 101 PRO A N 1
ATOM 778 C CA . PRO A 1 101 ? -12.026 -2.887 -4.697 1.00 89.94 101 PRO A CA 1
ATOM 779 C C . PRO A 1 101 ? -12.125 -1.491 -5.322 1.00 89.94 101 PRO A C 1
ATOM 781 O O . PRO A 1 101 ? -11.836 -0.489 -4.671 1.00 89.94 101 PRO A O 1
ATOM 784 N N . GLN A 1 102 ? -12.655 -1.400 -6.546 1.00 83.12 102 GLN A N 1
ATOM 785 C CA . GLN A 1 102 ? -12.852 -0.114 -7.233 1.00 83.12 102 GLN A CA 1
ATOM 786 C C . GLN A 1 102 ? -13.673 0.888 -6.400 1.00 83.12 102 GLN A C 1
ATOM 788 O O . GLN A 1 102 ? -13.356 2.070 -6.369 1.00 83.12 102 GLN A O 1
ATOM 793 N N . ALA A 1 103 ? -14.658 0.408 -5.634 1.00 82.69 103 ALA A N 1
ATOM 794 C CA . ALA A 1 103 ? -15.466 1.249 -4.749 1.00 82.69 103 ALA A CA 1
ATOM 795 C C . ALA A 1 103 ? -14.655 1.957 -3.642 1.00 82.69 103 ALA A C 1
ATOM 797 O O . ALA A 1 103 ? -15.132 2.929 -3.062 1.00 82.69 103 ALA A O 1
ATOM 798 N N . VAL A 1 104 ? -13.455 1.466 -3.314 1.00 84.94 104 VAL A N 1
ATOM 799 C CA . VAL A 1 104 ? -12.514 2.146 -2.411 1.00 84.94 104 VAL A CA 1
ATOM 800 C C . VAL A 1 104 ? -11.808 3.283 -3.143 1.00 84.94 104 VAL A C 1
ATOM 802 O O . VAL A 1 104 ? -11.650 4.360 -2.582 1.00 84.94 104 VAL A O 1
ATOM 805 N N . HIS A 1 105 ? -11.433 3.078 -4.406 1.00 77.81 105 HIS A N 1
ATOM 806 C CA . HIS A 1 105 ? -10.849 4.131 -5.236 1.00 77.81 105 HIS A CA 1
ATOM 807 C C . HIS A 1 105 ? -11.831 5.275 -5.511 1.00 77.81 105 HIS A C 1
ATOM 809 O O . HIS 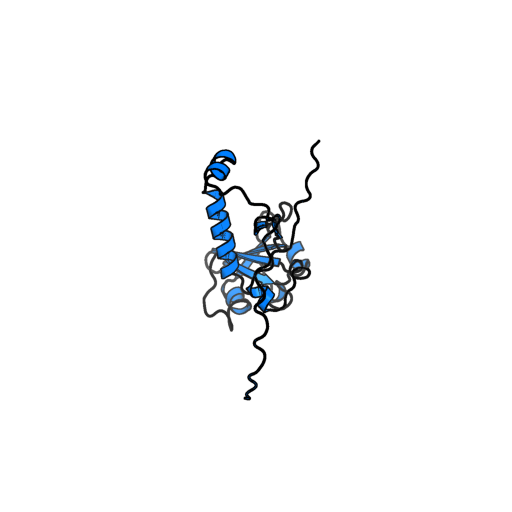A 1 105 ? -11.437 6.439 -5.555 1.00 77.81 105 HIS A O 1
ATOM 815 N N . ASP A 1 106 ? -13.118 4.954 -5.634 1.00 75.19 106 ASP A N 1
ATOM 816 C CA . ASP A 1 106 ? -14.164 5.926 -5.951 1.00 75.19 106 ASP A CA 1
ATOM 817 C C . ASP A 1 106 ? -14.480 6.888 -4.790 1.00 75.19 106 ASP A C 1
ATOM 819 O O . ASP A 1 106 ? -14.982 7.981 -5.034 1.00 75.19 106 ASP A O 1
ATOM 823 N N . VAL A 1 107 ? -14.189 6.511 -3.537 1.00 72.88 107 VAL A N 1
ATOM 824 C CA . VAL A 1 107 ? -14.427 7.371 -2.357 1.00 72.88 107 VAL A CA 1
ATOM 825 C C . VAL A 1 107 ? -13.251 8.283 -2.018 1.00 72.88 107 VAL A C 1
ATOM 827 O O . VAL A 1 107 ? -13.352 9.095 -1.105 1.00 72.88 107 VAL A O 1
ATOM 830 N N . GLN A 1 108 ? -12.124 8.130 -2.707 1.00 69.94 108 GLN A N 1
ATOM 831 C CA . GLN A 1 108 ? -10.906 8.863 -2.403 1.00 69.94 108 GLN A CA 1
ATOM 832 C C . GLN A 1 108 ? -10.869 10.221 -3.109 1.00 69.94 108 GLN A C 1
ATOM 834 O O . GLN A 1 108 ? -10.919 10.275 -4.341 1.00 69.94 108 GLN A O 1
ATOM 839 N N . GLU A 1 109 ? -10.678 11.290 -2.337 1.00 66.44 109 GLU A N 1
ATOM 840 C CA . GLU A 1 109 ? -10.445 12.640 -2.854 1.00 66.44 109 GLU A CA 1
ATOM 841 C C . GLU A 1 109 ? -8.935 12.892 -3.068 1.00 66.44 109 GLU A C 1
ATOM 843 O O . GLU A 1 109 ? -8.112 12.345 -2.331 1.00 66.44 109 GLU A O 1
ATOM 848 N N . PRO A 1 110 ? -8.526 13.691 -4.075 1.00 64.50 110 PRO A N 1
ATOM 849 C CA . PRO A 1 110 ? -7.108 13.921 -4.379 1.00 64.50 110 PRO A CA 1
ATOM 850 C C . PRO A 1 110 ? -6.333 14.666 -3.283 1.00 64.50 110 PRO A C 1
ATOM 852 O O . PRO A 1 110 ? -5.138 14.428 -3.121 1.00 64.50 110 PRO A O 1
ATOM 855 N N . ASP A 1 111 ? -7.009 15.560 -2.556 1.00 67.88 111 ASP A N 1
ATOM 856 C CA . ASP A 1 111 ? -6.368 16.530 -1.656 1.00 67.88 111 ASP A CA 1
ATOM 857 C C . ASP A 1 111 ? -6.582 16.220 -0.162 1.00 67.88 111 ASP A C 1
ATOM 859 O O . ASP A 1 111 ? -5.969 16.857 0.695 1.00 67.88 111 ASP A O 1
ATOM 863 N N . GLU A 1 112 ? -7.430 15.243 0.174 1.00 75.69 112 GLU A N 1
ATOM 864 C CA . GLU A 1 112 ? -7.727 14.858 1.556 1.00 75.69 112 GLU A CA 1
ATOM 865 C C . GLU A 1 112 ? -7.952 13.345 1.651 1.00 75.69 112 GLU A C 1
ATOM 867 O O . GLU A 1 112 ? -8.676 12.765 0.846 1.00 75.69 112 GLU A O 1
ATOM 872 N N . ALA A 1 113 ? -7.328 12.698 2.640 1.00 84.00 113 ALA A N 1
ATOM 873 C CA . ALA A 1 113 ? -7.524 11.278 2.910 1.00 84.00 113 ALA A CA 1
ATOM 874 C C . ALA A 1 113 ? -8.799 11.086 3.755 1.00 84.00 113 ALA A C 1
ATOM 876 O O . ALA A 1 113 ? -8.749 11.311 4.971 1.00 84.00 113 ALA A O 1
ATOM 877 N N . PRO A 1 114 ? -9.939 10.666 3.167 1.00 88.62 114 PRO A N 1
ATOM 878 C CA . PRO A 1 114 ? -11.180 10.512 3.914 1.00 88.62 114 PRO A CA 1
ATOM 879 C C . PRO A 1 114 ? -11.028 9.482 5.032 1.00 88.62 114 PRO A C 1
ATOM 881 O O . PRO A 1 114 ? -10.301 8.491 4.900 1.00 88.62 114 PRO A O 1
ATOM 884 N N . GLN A 1 115 ? -11.758 9.699 6.123 1.00 90.44 115 GLN A N 1
ATOM 885 C CA . GLN A 1 115 ? -11.865 8.714 7.189 1.00 90.44 115 GLN A CA 1
ATOM 886 C C . GLN A 1 115 ? -12.565 7.451 6.670 1.00 90.44 115 GLN A C 1
ATOM 888 O O . GLN A 1 115 ? -13.637 7.500 6.065 1.00 90.44 115 GLN A O 1
ATOM 893 N N . TRP A 1 116 ? -11.956 6.300 6.926 1.00 92.00 116 TRP A N 1
ATOM 894 C CA . TRP A 1 116 ? -12.522 4.997 6.634 1.00 92.00 116 TRP A CA 1
ATOM 895 C C . TRP A 1 116 ? -13.341 4.503 7.827 1.00 92.00 116 TRP A C 1
ATOM 897 O O . TRP A 1 116 ? -12.805 3.963 8.794 1.00 92.00 116 TRP A O 1
ATOM 907 N N . ASP A 1 117 ? -14.658 4.666 7.737 1.00 88.50 117 ASP A N 1
ATOM 908 C CA . ASP A 1 117 ? -15.602 4.294 8.804 1.00 88.50 117 ASP A CA 1
ATOM 909 C C . ASP A 1 117 ? -16.098 2.836 8.718 1.00 88.50 117 ASP A C 1
ATOM 911 O O . ASP A 1 117 ? -17.008 2.423 9.439 1.00 88.50 117 ASP A O 1
ATOM 915 N N . ARG A 1 118 ? -15.520 2.038 7.813 1.00 89.81 118 ARG A N 1
ATOM 916 C CA . ARG A 1 118 ? -15.866 0.626 7.590 1.00 89.81 118 ARG A CA 1
ATOM 917 C C . ARG A 1 118 ? -14.796 -0.307 8.171 1.00 89.81 118 ARG A C 1
ATOM 919 O O . ARG A 1 118 ? -13.684 0.133 8.461 1.00 89.81 118 ARG A O 1
ATOM 926 N N . PRO A 1 119 ? -15.077 -1.613 8.328 1.00 90.56 119 PRO A N 1
ATOM 927 C CA . PRO A 1 119 ? -14.038 -2.591 8.633 1.00 90.56 119 PRO A CA 1
ATOM 928 C C . PRO A 1 119 ? -12.862 -2.515 7.646 1.00 90.56 119 PRO A C 1
ATOM 930 O O . PRO A 1 119 ? -13.054 -2.309 6.449 1.00 90.56 119 PRO A O 1
ATOM 933 N N . ILE A 1 120 ? -11.633 -2.733 8.125 1.00 90.19 120 ILE A N 1
ATOM 934 C CA . ILE A 1 120 ? -10.433 -2.775 7.263 1.00 90.19 120 ILE A CA 1
ATOM 935 C C . ILE A 1 120 ? -10.513 -3.920 6.243 1.00 90.19 120 ILE A C 1
ATOM 937 O O . ILE A 1 120 ? -9.979 -3.805 5.146 1.00 90.19 120 ILE A O 1
ATOM 941 N N . ALA A 1 121 ? -11.236 -4.995 6.568 1.00 87.19 121 ALA A N 1
ATOM 942 C CA . ALA A 1 121 ? -11.503 -6.089 5.638 1.00 87.19 121 ALA A CA 1
ATOM 943 C C . ALA A 1 121 ? -12.306 -5.657 4.395 1.00 87.19 121 ALA A C 1
ATOM 945 O O . ALA A 1 121 ? -12.230 -6.336 3.383 1.00 87.19 121 ALA A O 1
ATOM 946 N N . ASP A 1 122 ? -13.027 -4.531 4.440 1.00 90.62 122 ASP A N 1
ATOM 947 C CA . ASP A 1 122 ? -13.748 -3.996 3.275 1.00 90.62 122 ASP A CA 1
ATOM 948 C C . ASP A 1 122 ? -12.842 -3.128 2.381 1.00 90.62 122 ASP A C 1
ATOM 950 O O . ASP A 1 122 ? -13.251 -2.700 1.300 1.00 90.62 122 ASP A O 1
ATOM 954 N N . LEU A 1 123 ? -11.628 -2.817 2.848 1.00 90.12 123 LEU A N 1
ATOM 955 C CA . LEU A 1 123 ? -10.644 -2.032 2.105 1.00 90.12 123 LEU A CA 1
ATOM 956 C C . LEU A 1 123 ? -9.875 -2.891 1.091 1.00 90.12 123 LEU A C 1
ATOM 958 O O . LEU A 1 123 ? -9.394 -2.380 0.082 1.00 90.12 123 LEU A O 1
ATOM 962 N N . VAL A 1 124 ? -9.739 -4.186 1.373 1.00 92.06 124 VAL A N 1
ATOM 963 C CA . VAL A 1 124 ? -8.947 -5.133 0.585 1.00 92.06 124 VAL A CA 1
ATOM 964 C C . VAL A 1 124 ? -9.773 -6.367 0.243 1.00 92.06 124 VAL A C 1
ATOM 966 O O . VAL A 1 124 ? -10.532 -6.859 1.069 1.00 92.06 124 VAL A O 1
ATOM 969 N N . ASP A 1 125 ? -9.611 -6.891 -0.967 1.00 89.06 125 ASP A N 1
ATOM 970 C CA . ASP A 1 125 ? -10.269 -8.115 -1.421 1.00 89.06 125 ASP A CA 1
ATOM 971 C C . ASP A 1 125 ? -9.277 -9.287 -1.412 1.00 89.06 125 ASP A C 1
ATOM 973 O O . ASP A 1 125 ? -8.457 -9.463 -2.317 1.00 89.06 125 ASP A O 1
ATOM 977 N N . GLY A 1 126 ? -9.323 -10.090 -0.348 1.00 89.25 126 GLY A N 1
ATOM 978 C CA . GLY A 1 126 ? -8.514 -11.300 -0.218 1.00 89.25 126 GLY A CA 1
ATOM 979 C C . GLY A 1 126 ? -7.189 -11.108 0.539 1.00 89.25 126 GLY A C 1
ATOM 980 O O . GLY A 1 126 ? -7.145 -10.379 1.531 1.00 89.25 126 GLY A O 1
ATOM 981 N N . PRO A 1 127 ? -6.123 -11.849 0.171 1.00 92.38 127 PRO A N 1
ATOM 982 C CA . PRO A 1 127 ? -4.894 -11.900 0.955 1.00 92.38 127 PRO A CA 1
ATOM 983 C C . PRO A 1 127 ? -4.093 -10.596 0.882 1.00 92.38 127 PRO A C 1
ATOM 985 O O . PRO A 1 127 ? -4.017 -9.944 -0.160 1.00 92.38 127 PRO A O 1
ATOM 988 N N . VAL A 1 128 ? -3.423 -10.282 1.991 1.00 94.75 128 VAL A N 1
ATOM 989 C CA . VAL A 1 128 ? -2.496 -9.153 2.116 1.00 94.75 128 VAL A CA 1
ATOM 990 C C . VAL A 1 128 ? -1.077 -9.687 2.259 1.00 94.75 128 VAL A C 1
ATOM 992 O O . VAL A 1 128 ? -0.831 -10.635 3.005 1.00 94.75 128 VAL A O 1
ATOM 995 N N . TYR A 1 129 ? -0.137 -9.075 1.547 1.00 95.81 129 TYR A N 1
ATOM 996 C CA . TYR A 1 129 ? 1.269 -9.466 1.535 1.00 95.81 129 TYR A CA 1
ATOM 997 C C . TYR A 1 129 ? 2.137 -8.350 2.116 1.00 95.81 129 TYR A C 1
ATOM 999 O O . TYR A 1 129 ? 2.014 -7.204 1.690 1.00 95.81 129 TYR A O 1
ATOM 1007 N N . ASP A 1 130 ? 3.033 -8.678 3.051 1.00 96.06 130 ASP A N 1
ATOM 1008 C CA . ASP A 1 130 ? 4.010 -7.724 3.593 1.00 96.06 130 ASP A CA 1
ATOM 1009 C C . ASP A 1 130 ? 5.158 -7.533 2.600 1.00 96.06 130 ASP A C 1
ATOM 1011 O O . ASP A 1 130 ? 5.861 -8.481 2.248 1.00 96.06 130 ASP A O 1
ATOM 1015 N N . LEU A 1 131 ? 5.351 -6.290 2.167 1.00 96.50 131 LEU A N 1
ATOM 1016 C CA . LEU A 1 131 ? 6.424 -5.864 1.274 1.00 96.50 131 LEU A CA 1
ATOM 1017 C C . LEU A 1 131 ? 7.336 -4.827 1.918 1.00 96.50 131 LEU A C 1
ATOM 1019 O O . LEU A 1 131 ? 8.133 -4.198 1.224 1.00 96.50 131 LEU A O 1
ATOM 1023 N N . THR A 1 132 ? 7.252 -4.634 3.234 1.00 95.31 132 THR A N 1
ATOM 1024 C CA . THR A 1 132 ? 7.976 -3.581 3.955 1.00 95.31 132 THR A CA 1
ATOM 1025 C C . THR A 1 132 ? 9.478 -3.621 3.669 1.00 95.31 132 THR A C 1
ATOM 1027 O O . THR A 1 132 ? 10.111 -2.582 3.476 1.00 95.31 132 THR A O 1
ATOM 1030 N N . ARG A 1 133 ? 10.084 -4.812 3.601 1.00 93.88 133 ARG A N 1
ATOM 1031 C CA . ARG A 1 133 ? 11.527 -4.956 3.350 1.00 93.88 133 ARG A CA 1
ATOM 1032 C C . ARG A 1 133 ? 11.913 -4.516 1.935 1.00 93.88 133 ARG A C 1
ATOM 1034 O O . ARG A 1 133 ? 12.870 -3.755 1.759 1.00 93.88 133 ARG A O 1
ATOM 1041 N N . GLU A 1 134 ? 11.199 -4.996 0.928 1.00 94.31 134 GLU A N 1
ATOM 1042 C CA . GLU A 1 134 ? 11.416 -4.637 -0.469 1.00 94.31 134 GLU A CA 1
ATOM 1043 C C . GLU A 1 134 ? 11.088 -3.164 -0.728 1.00 94.31 134 GLU A C 1
ATOM 1045 O O . GLU A 1 134 ? 11.888 -2.472 -1.355 1.00 94.31 134 GLU A O 1
ATOM 1050 N N . GLY A 1 135 ? 9.980 -2.663 -0.179 1.00 91.94 135 GLY A N 1
ATOM 1051 C CA . GLY A 1 135 ? 9.577 -1.259 -0.251 1.00 91.94 135 GLY A CA 1
ATOM 1052 C C . GLY A 1 135 ? 10.636 -0.322 0.329 1.00 91.94 135 GLY A C 1
ATOM 1053 O O . GLY A 1 135 ? 11.040 0.633 -0.331 1.00 91.94 135 GLY A O 1
ATOM 1054 N N . ARG A 1 136 ? 11.201 -0.642 1.501 1.00 91.44 136 ARG A N 1
ATOM 1055 C CA . ARG A 1 136 ? 12.325 0.118 2.085 1.00 91.44 136 ARG A CA 1
ATOM 1056 C C . ARG A 1 136 ? 13.577 0.093 1.220 1.00 91.44 136 ARG A C 1
ATOM 1058 O O . ARG A 1 136 ? 14.276 1.096 1.132 1.00 91.44 136 ARG A O 1
ATOM 1065 N N . THR A 1 137 ? 13.861 -1.037 0.580 1.00 89.19 137 THR A N 1
ATOM 1066 C CA . THR A 1 137 ? 15.001 -1.154 -0.338 1.00 89.19 137 THR A CA 1
ATOM 1067 C C . THR A 1 137 ? 14.806 -0.244 -1.551 1.00 89.19 137 THR A C 1
ATOM 1069 O O . THR A 1 137 ? 15.719 0.486 -1.928 1.00 89.19 137 THR A O 1
ATOM 1072 N N . VAL A 1 138 ? 13.603 -0.237 -2.129 1.00 87.12 138 VAL A N 1
ATOM 1073 C CA . VAL A 1 138 ? 13.232 0.656 -3.234 1.00 87.12 138 VAL A CA 1
ATOM 1074 C C . VAL A 1 138 ? 13.327 2.123 -2.816 1.00 87.12 138 VAL A C 1
ATOM 1076 O O . VAL A 1 138 ? 13.933 2.912 -3.537 1.00 87.12 138 VAL A O 1
ATOM 1079 N N . ALA A 1 139 ? 12.794 2.482 -1.646 1.00 84.25 139 ALA A N 1
ATOM 1080 C CA . ALA A 1 139 ? 12.851 3.843 -1.119 1.00 84.25 139 ALA A CA 1
ATOM 1081 C C . ALA A 1 139 ? 14.298 4.311 -0.895 1.00 84.25 139 ALA A C 1
ATOM 1083 O O . ALA A 1 139 ? 14.669 5.387 -1.352 1.00 84.25 139 ALA A O 1
ATOM 1084 N N . ALA A 1 140 ? 15.145 3.477 -0.283 1.00 82.44 140 ALA A N 1
ATOM 1085 C CA . ALA A 1 140 ? 16.559 3.787 -0.071 1.00 82.44 140 ALA A CA 1
ATOM 1086 C C . ALA A 1 140 ? 17.321 3.989 -1.392 1.00 82.44 140 ALA A C 1
ATOM 1088 O O . ALA A 1 140 ? 18.161 4.883 -1.500 1.00 82.44 140 ALA A O 1
ATOM 1089 N N . LEU A 1 141 ? 17.021 3.180 -2.415 1.00 80.38 141 LEU A N 1
ATOM 1090 C CA . LEU A 1 141 ? 17.601 3.334 -3.750 1.00 80.38 141 LEU A CA 1
ATOM 1091 C C . LEU A 1 141 ? 17.116 4.610 -4.448 1.00 80.38 141 LEU A C 1
ATOM 1093 O O . LEU A 1 141 ? 17.908 5.271 -5.119 1.00 80.38 141 LEU A O 1
ATOM 1097 N N . ALA A 1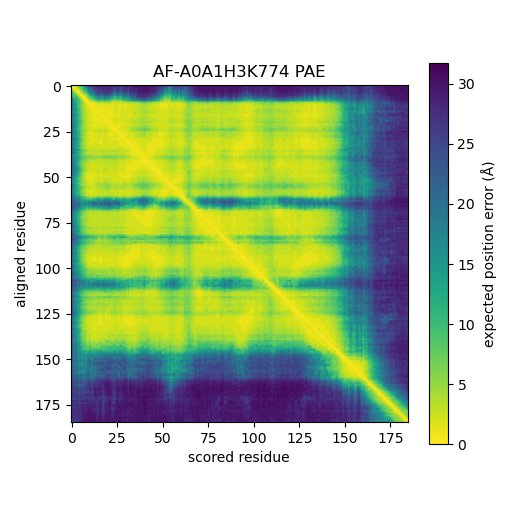 142 ? 15.838 4.961 -4.297 1.00 78.12 142 ALA A N 1
ATOM 1098 C CA . ALA A 1 142 ? 15.274 6.186 -4.853 1.00 78.12 142 ALA A CA 1
ATOM 1099 C C . ALA A 1 142 ? 15.879 7.435 -4.196 1.00 78.12 142 ALA A C 1
ATOM 1101 O O . ALA A 1 142 ? 16.296 8.344 -4.911 1.00 78.12 142 ALA A O 1
ATOM 1102 N N . ASP A 1 143 ? 15.999 7.440 -2.867 1.00 72.38 143 ASP A N 1
ATOM 1103 C CA . ASP A 1 143 ? 16.652 8.506 -2.102 1.00 72.38 143 ASP A CA 1
ATOM 1104 C C . ASP A 1 143 ? 18.124 8.654 -2.507 1.00 72.38 143 ASP A C 1
ATOM 1106 O O . ASP A 1 143 ? 18.561 9.729 -2.914 1.00 72.38 143 ASP A O 1
ATOM 1110 N N . SER A 1 144 ? 18.863 7.540 -2.554 1.00 67.56 144 SER A N 1
ATOM 1111 C CA . SER A 1 144 ? 20.260 7.528 -3.009 1.00 67.56 144 SER A CA 1
ATOM 1112 C C . SER A 1 144 ? 20.411 8.098 -4.422 1.00 67.56 144 SER A C 1
ATOM 1114 O O . SER A 1 144 ? 21.355 8.840 -4.692 1.00 67.56 144 SER A O 1
ATOM 1116 N N . ALA A 1 145 ? 19.485 7.778 -5.331 1.00 70.75 145 ALA A N 1
ATOM 1117 C CA . ALA A 1 145 ? 19.484 8.295 -6.697 1.00 70.75 145 ALA A CA 1
ATOM 1118 C C . ALA A 1 145 ? 19.104 9.783 -6.788 1.00 70.75 145 ALA A C 1
ATOM 1120 O O . ALA A 1 145 ? 19.482 10.433 -7.761 1.00 70.75 145 ALA A O 1
ATOM 1121 N N . LEU A 1 146 ? 18.364 10.313 -5.810 1.00 69.06 146 LEU A N 1
ATOM 1122 C CA . LEU A 1 146 ? 18.007 11.728 -5.724 1.00 69.06 146 LEU A CA 1
ATOM 1123 C C . LEU A 1 146 ? 19.191 12.575 -5.247 1.00 69.06 146 LEU A C 1
ATOM 1125 O O . LEU A 1 146 ? 19.443 13.647 -5.794 1.00 69.06 146 LEU A O 1
ATOM 1129 N N . VAL A 1 147 ? 19.913 12.096 -4.232 1.00 71.88 147 VAL A N 1
ATOM 1130 C CA . VAL A 1 147 ? 20.999 12.853 -3.587 1.00 71.88 147 VAL A CA 1
ATOM 1131 C C . VAL A 1 1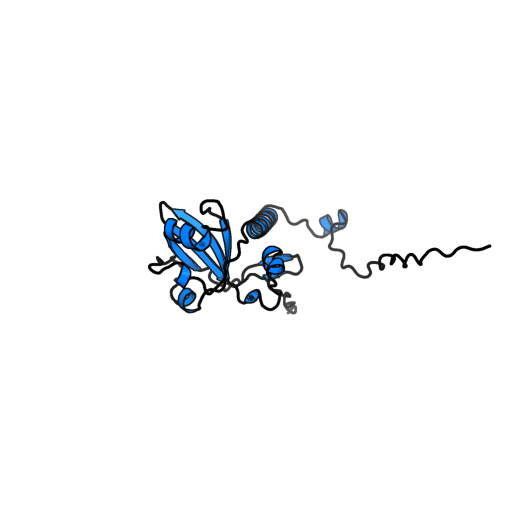47 ? 22.359 12.663 -4.262 1.00 71.88 147 VAL A C 1
ATOM 1133 O O . VAL A 1 147 ? 23.268 13.465 -4.052 1.00 71.88 147 VAL A O 1
ATOM 1136 N N . SER A 1 148 ? 22.517 11.620 -5.081 1.00 63.41 148 SER A N 1
ATOM 1137 C CA . SER A 1 148 ? 23.772 11.354 -5.786 1.00 63.41 148 SER A CA 1
ATOM 1138 C C . SER A 1 148 ? 23.814 12.080 -7.131 1.00 63.41 148 SER A C 1
ATOM 1140 O O . SER A 1 148 ? 22.912 11.898 -7.953 1.00 63.41 148 SER A O 1
ATOM 1142 N N . PRO A 1 149 ? 24.874 12.851 -7.431 1.00 61.09 149 PRO A N 1
ATOM 1143 C CA . PRO A 1 149 ? 25.045 13.409 -8.762 1.00 61.09 149 PRO A CA 1
ATOM 1144 C C . PRO A 1 149 ? 25.172 12.274 -9.782 1.00 61.09 149 PRO A C 1
ATOM 1146 O O . PRO A 1 149 ? 25.994 11.366 -9.636 1.00 61.09 149 PRO A O 1
ATOM 1149 N N . VAL A 1 150 ? 24.364 12.331 -10.842 1.00 68.12 150 VAL A N 1
ATOM 1150 C CA . VAL A 1 150 ? 24.517 11.422 -11.980 1.00 68.12 150 VAL A CA 1
ATOM 1151 C C . VAL A 1 150 ? 25.854 11.738 -12.643 1.00 68.12 150 VAL A C 1
ATOM 1153 O O . VAL A 1 150 ? 26.059 12.847 -13.138 1.00 68.12 150 VAL A O 1
ATOM 1156 N N . LEU A 1 151 ? 26.766 10.765 -12.645 1.00 63.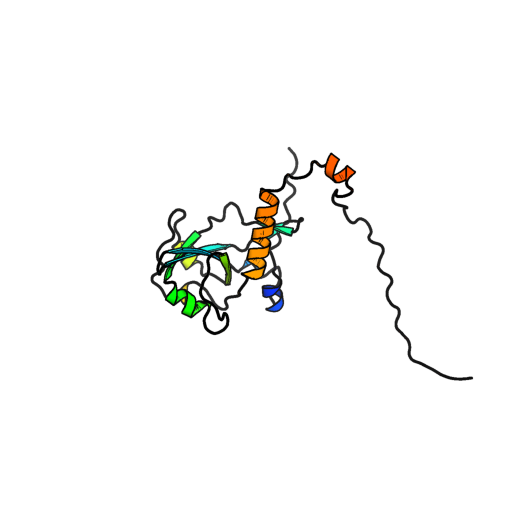12 151 LEU A N 1
ATOM 1157 C CA . LEU A 1 151 ? 28.052 10.889 -13.326 1.00 63.12 151 LEU A CA 1
ATOM 1158 C C . LEU A 1 151 ? 27.818 11.253 -14.802 1.00 63.12 151 LEU A C 1
ATOM 1160 O O . LEU A 1 151 ? 27.100 10.527 -15.500 1.00 63.12 151 LEU A O 1
ATOM 1164 N N . PRO A 1 152 ? 28.425 12.342 -15.308 1.00 75.81 152 PRO A N 1
ATOM 1165 C CA . PRO A 1 152 ? 28.378 12.662 -16.726 1.00 75.81 152 PRO A CA 1
ATOM 1166 C C . PRO A 1 152 ? 28.873 11.478 -17.559 1.00 75.81 152 PRO A C 1
ATOM 1168 O O . PRO A 1 152 ? 29.818 10.794 -17.169 1.00 75.81 152 PRO A O 1
ATOM 1171 N N . ALA A 1 153 ? 28.277 11.250 -18.732 1.00 70.25 153 ALA A N 1
ATOM 1172 C CA . ALA A 1 153 ? 28.583 10.084 -19.570 1.00 70.25 153 ALA A CA 1
ATOM 1173 C C . ALA A 1 153 ? 30.083 9.938 -19.898 1.00 70.25 153 ALA A C 1
ATOM 1175 O O . ALA A 1 153 ? 30.597 8.823 -19.984 1.00 70.25 153 ALA A O 1
ATOM 1176 N N . VAL A 1 154 ? 30.794 11.062 -20.033 1.00 72.06 154 VAL A N 1
ATOM 1177 C CA . VAL A 1 154 ? 32.248 11.108 -20.256 1.00 72.06 154 VAL A CA 1
ATOM 1178 C C . VAL A 1 154 ? 33.012 10.575 -19.041 1.00 72.06 154 VAL A C 1
ATOM 1180 O O . VAL A 1 154 ? 33.910 9.749 -19.192 1.00 72.06 154 VAL A O 1
ATOM 1183 N N . GLU A 1 155 ? 32.617 10.991 -17.839 1.00 71.19 155 GLU A N 1
ATOM 1184 C CA . GLU A 1 155 ? 33.222 10.561 -16.576 1.00 71.19 155 GLU A CA 1
ATOM 1185 C C . GLU A 1 155 ? 32.913 9.081 -16.301 1.00 71.19 155 GLU A C 1
ATOM 1187 O O . GLU A 1 155 ? 33.806 8.300 -15.980 1.00 71.19 155 GLU A O 1
ATOM 1192 N N . ALA A 1 156 ? 31.665 8.655 -16.528 1.00 74.00 156 ALA A N 1
ATOM 1193 C CA . ALA A 1 156 ? 31.258 7.256 -16.414 1.00 74.00 156 ALA A CA 1
ATOM 1194 C C . ALA A 1 156 ? 32.024 6.352 -17.395 1.00 74.00 1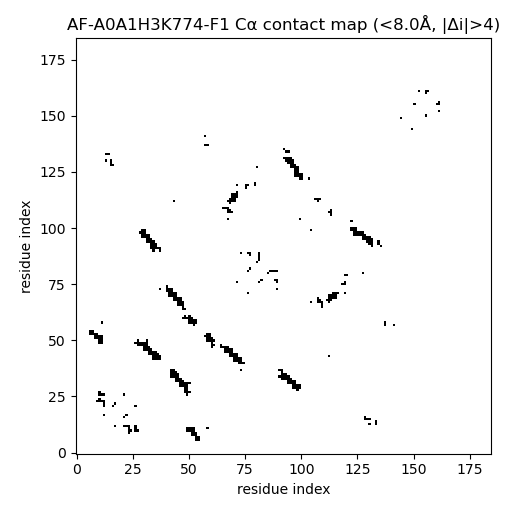56 ALA A C 1
ATOM 1196 O O . ALA A 1 156 ? 32.455 5.263 -17.023 1.00 74.00 156 ALA A O 1
ATOM 1197 N N . SER A 1 157 ? 32.249 6.811 -18.630 1.00 73.62 157 SER A N 1
ATOM 1198 C CA . SER A 1 157 ? 33.047 6.081 -19.625 1.00 73.62 157 SER A CA 1
ATOM 1199 C C . SER A 1 157 ? 34.517 5.997 -19.219 1.00 73.62 157 SER A C 1
ATOM 1201 O O . SER A 1 157 ? 35.121 4.932 -19.319 1.00 73.62 157 SER A O 1
ATOM 1203 N N . ARG A 1 158 ? 35.085 7.091 -18.694 1.00 74.44 158 ARG A N 1
ATOM 1204 C CA . ARG A 1 158 ? 36.462 7.132 -18.182 1.00 74.44 158 ARG A CA 1
ATOM 1205 C C . ARG A 1 158 ? 36.681 6.159 -17.023 1.00 74.44 158 ARG A C 1
ATOM 1207 O O . ARG A 1 158 ? 37.758 5.583 -16.910 1.00 74.44 158 ARG A O 1
ATOM 1214 N N . LEU A 1 159 ? 35.664 5.969 -16.188 1.00 74.25 159 LEU A N 1
ATOM 1215 C CA . LEU A 1 159 ? 35.679 5.042 -15.056 1.00 74.25 159 LEU A CA 1
ATOM 1216 C C . LEU A 1 159 ? 35.289 3.601 -15.437 1.00 74.25 159 LEU A C 1
ATOM 1218 O O . LEU A 1 159 ? 35.250 2.738 -14.567 1.00 74.25 159 LEU A O 1
ATOM 1222 N N . GLY A 1 160 ? 34.992 3.321 -16.713 1.00 74.38 160 GLY A N 1
ATOM 1223 C CA . GLY A 1 160 ? 34.557 1.994 -17.163 1.00 74.38 160 GLY A CA 1
ATOM 1224 C C . GLY A 1 160 ? 33.159 1.588 -16.673 1.00 74.38 160 GLY A C 1
ATOM 1225 O O . GLY A 1 160 ? 32.829 0.407 -16.678 1.00 74.38 160 GLY A O 1
ATOM 1226 N N . LEU A 1 161 ? 32.344 2.557 -16.247 1.00 63.34 161 LEU A N 1
ATOM 1227 C CA . LEU A 1 161 ? 31.000 2.376 -15.681 1.00 63.34 161 LEU A CA 1
ATOM 1228 C C . LEU A 1 161 ? 29.875 2.611 -16.701 1.00 63.34 161 LEU A C 1
ATOM 1230 O O . LEU A 1 161 ? 28.699 2.469 -16.367 1.00 63.34 161 LEU A O 1
ATOM 1234 N N . ALA A 1 162 ? 30.206 3.006 -17.934 1.00 61.88 162 ALA A N 1
ATOM 1235 C CA . ALA A 1 162 ? 29.216 3.146 -18.995 1.00 61.88 162 ALA A CA 1
ATOM 1236 C C . ALA A 1 162 ? 28.547 1.788 -19.251 1.00 61.88 162 ALA A C 1
ATOM 1238 O O . ALA A 1 162 ? 29.234 0.788 -19.457 1.00 61.88 162 ALA A O 1
ATOM 1239 N N . GLY A 1 163 ? 27.209 1.765 -19.201 1.00 54.00 163 GLY A N 1
ATOM 1240 C CA . GLY A 1 163 ? 26.405 0.552 -19.313 1.00 54.00 163 GLY A CA 1
ATOM 1241 C C . GLY A 1 163 ? 26.835 -0.287 -20.509 1.00 54.00 163 GLY A C 1
ATOM 1242 O O . GLY A 1 163 ? 26.601 0.081 -21.660 1.00 54.00 163 GLY A O 1
ATOM 1243 N N . ARG A 1 164 ? 27.484 -1.414 -20.225 1.00 41.53 164 ARG A N 1
ATOM 1244 C CA . ARG A 1 164 ? 27.824 -2.413 -21.225 1.00 41.53 164 ARG A CA 1
ATOM 1245 C C . ARG A 1 164 ? 26.494 -3.011 -21.679 1.00 41.53 164 ARG A C 1
ATOM 1247 O O . ARG A 1 164 ? 25.835 -3.704 -20.910 1.00 41.53 164 ARG A O 1
ATOM 1254 N N . GLN A 1 165 ? 26.051 -2.686 -22.894 1.00 44.62 165 GLN A N 1
ATOM 1255 C CA . GLN A 1 165 ? 25.110 -3.569 -23.574 1.00 44.62 165 GLN A CA 1
ATOM 1256 C C . GLN A 1 165 ? 25.832 -4.911 -23.670 1.00 44.62 165 GLN A C 1
ATOM 1258 O O . GLN A 1 165 ? 26.864 -4.993 -24.336 1.00 44.62 165 GLN A O 1
ATOM 1263 N N . ASP A 1 166 ? 25.348 -5.922 -22.951 1.00 41.22 166 ASP A N 1
ATOM 1264 C CA . ASP A 1 166 ? 25.800 -7.297 -23.133 1.00 41.22 166 ASP A CA 1
ATOM 1265 C C . ASP A 1 166 ? 25.412 -7.735 -24.548 1.00 41.22 166 ASP A C 1
ATOM 1267 O O . ASP A 1 166 ? 24.344 -8.290 -24.801 1.00 41.22 166 ASP A O 1
ATOM 1271 N N . VAL A 1 167 ? 26.289 -7.419 -25.493 1.00 44.00 167 VAL A N 1
ATOM 1272 C CA . VAL A 1 167 ? 26.411 -8.120 -26.758 1.00 44.00 167 VAL A CA 1
ATOM 1273 C C . VAL A 1 167 ? 27.493 -9.165 -26.501 1.00 44.00 167 VAL A C 1
ATOM 1275 O O . VAL A 1 167 ? 28.652 -8.821 -26.282 1.00 44.00 167 VAL A O 1
ATOM 1278 N N . ASP A 1 168 ? 27.064 -10.424 -26.438 1.00 45.41 168 ASP A N 1
ATOM 1279 C CA . ASP A 1 168 ? 27.866 -11.630 -26.211 1.00 45.41 168 ASP A CA 1
ATOM 1280 C C . ASP A 1 168 ? 28.593 -11.747 -24.861 1.00 45.41 168 ASP A C 1
ATOM 1282 O O . ASP A 1 168 ? 29.801 -11.539 -24.729 1.00 45.41 168 ASP A O 1
ATOM 1286 N N . ALA A 1 169 ? 27.868 -12.251 -23.859 1.00 36.09 169 ALA A N 1
ATOM 1287 C CA . ALA A 1 169 ? 28.507 -13.043 -22.814 1.00 36.09 169 ALA A CA 1
ATOM 1288 C C . ALA A 1 169 ? 28.826 -14.444 -23.384 1.00 36.09 169 ALA A C 1
ATOM 1290 O O . ALA A 1 169 ? 27.906 -15.136 -23.837 1.00 36.09 169 ALA A O 1
ATOM 1291 N N . PRO A 1 170 ? 30.090 -14.912 -23.370 1.00 39.50 170 PRO A N 1
ATOM 1292 C CA . PRO A 1 170 ? 30.397 -16.285 -23.743 1.00 39.50 170 PRO A CA 1
ATOM 1293 C C . PRO A 1 170 ? 29.673 -17.236 -22.785 1.00 39.50 170 PRO A C 1
ATOM 1295 O O . PRO A 1 170 ? 29.754 -17.090 -21.564 1.00 39.50 170 PRO A O 1
ATOM 1298 N N . ARG A 1 171 ? 28.940 -18.205 -23.353 1.00 39.09 171 ARG A N 1
ATOM 1299 C CA . ARG A 1 171 ? 28.278 -19.283 -22.604 1.00 39.09 171 ARG A CA 1
ATOM 1300 C C . ARG A 1 171 ? 29.261 -19.868 -21.592 1.00 39.09 171 ARG A C 1
ATOM 1302 O O . ARG A 1 171 ? 30.305 -20.389 -21.980 1.00 39.09 171 ARG A O 1
ATOM 1309 N N . ALA A 1 172 ? 28.896 -19.804 -20.313 1.00 36.38 172 ALA A N 1
ATOM 1310 C CA . ALA A 1 172 ? 29.622 -20.491 -19.258 1.00 36.38 172 ALA A CA 1
ATOM 1311 C C . ALA A 1 172 ? 29.783 -21.981 -19.624 1.00 36.38 172 ALA A C 1
ATOM 1313 O O . ALA A 1 172 ? 28.836 -22.578 -20.156 1.00 36.38 172 ALA A O 1
ATOM 1314 N N . PRO A 1 173 ? 30.956 -22.586 -19.370 1.00 37.75 173 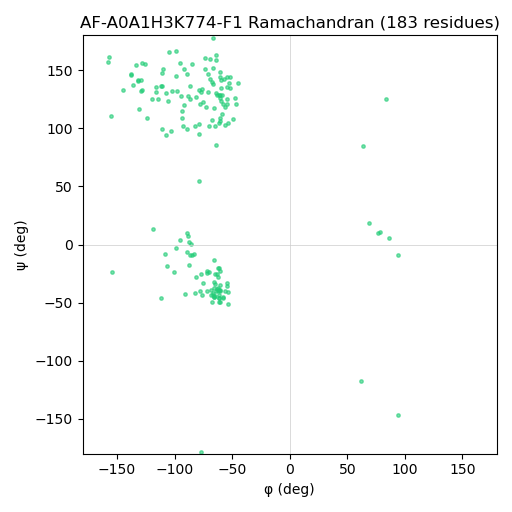PRO A N 1
ATOM 1315 C CA . PRO A 1 173 ? 31.184 -23.987 -19.681 1.00 37.75 173 PRO A CA 1
ATOM 1316 C C . PRO A 1 173 ? 30.174 -24.844 -18.915 1.00 37.75 173 PRO A C 1
ATOM 1318 O O . PRO A 1 173 ? 30.061 -24.765 -17.689 1.00 37.75 173 PRO A O 1
ATOM 1321 N N . ARG A 1 174 ? 29.409 -25.648 -19.661 1.00 36.38 174 ARG A N 1
ATOM 1322 C CA . ARG A 1 174 ? 28.579 -26.703 -19.084 1.00 36.38 174 ARG A CA 1
ATOM 1323 C C . ARG A 1 174 ? 29.515 -27.705 -18.424 1.00 36.38 174 ARG A C 1
ATOM 1325 O O . ARG A 1 174 ? 30.470 -28.167 -19.037 1.00 36.38 174 ARG A O 1
ATOM 1332 N N . ARG A 1 175 ? 29.238 -28.015 -17.161 1.00 31.80 175 ARG A N 1
ATOM 1333 C CA . ARG A 1 175 ? 29.843 -29.151 -16.477 1.00 31.80 175 ARG A CA 1
ATOM 1334 C C . ARG A 1 175 ? 29.236 -30.395 -17.120 1.00 31.80 175 ARG A C 1
ATOM 1336 O O . ARG A 1 175 ? 28.066 -30.688 -16.875 1.00 31.80 175 ARG A O 1
ATOM 1343 N N . ASP A 1 176 ? 29.989 -31.036 -18.005 1.00 37.75 176 ASP A N 1
ATOM 1344 C CA . ASP A 1 176 ? 29.595 -32.328 -18.545 1.00 37.75 176 ASP A CA 1
ATOM 1345 C C . ASP A 1 176 ? 29.466 -33.332 -17.399 1.00 37.75 176 ASP A C 1
ATOM 1347 O O . ASP A 1 176 ? 30.183 -33.293 -16.394 1.00 37.75 176 ASP A O 1
ATOM 1351 N N . SER A 1 177 ? 28.448 -34.164 -17.544 1.00 36.75 177 SER A N 1
ATOM 1352 C CA . SER A 1 177 ? 28.029 -35.221 -16.645 1.00 36.75 177 SER A CA 1
ATOM 1353 C C . SER A 1 177 ? 29.221 -36.070 -16.208 1.00 36.75 177 SER A C 1
ATOM 1355 O O . SER A 1 177 ? 29.933 -36.621 -17.044 1.00 36.75 177 SER A O 1
ATOM 1357 N N . VAL A 1 178 ? 29.406 -36.217 -14.896 1.00 39.84 178 VAL A N 1
ATOM 1358 C CA . VAL A 1 178 ? 30.209 -37.311 -14.343 1.00 39.84 178 VAL A CA 1
ATOM 1359 C C . VAL A 1 178 ? 29.464 -38.599 -14.698 1.00 39.84 178 VAL A C 1
ATOM 1361 O O . VAL A 1 178 ? 28.409 -38.884 -14.132 1.00 39.84 178 VAL A O 1
ATOM 1364 N N . GLY A 1 179 ? 29.953 -39.299 -15.722 1.00 38.62 179 GLY A N 1
ATOM 1365 C CA . GLY A 1 179 ? 29.558 -40.674 -16.016 1.00 38.62 179 GLY A CA 1
ATOM 1366 C C . GLY A 1 179 ? 30.045 -41.606 -14.902 1.00 38.62 179 GLY A C 1
ATOM 1367 O O . GLY A 1 179 ? 31.018 -41.269 -14.226 1.00 38.62 179 GLY A O 1
ATOM 1368 N N . PRO A 1 180 ? 29.349 -42.727 -14.664 1.00 42.97 180 PRO A N 1
ATOM 1369 C CA . PRO A 1 180 ? 29.621 -43.590 -13.527 1.00 42.97 180 PRO A CA 1
ATOM 1370 C C . PRO A 1 180 ? 30.910 -44.387 -13.730 1.00 42.97 180 PRO A C 1
ATOM 1372 O O . PRO A 1 180 ? 31.275 -44.714 -14.861 1.00 42.97 180 PRO A O 1
ATOM 1375 N N . ASP A 1 181 ? 31.544 -44.700 -12.603 1.00 47.75 181 ASP A N 1
ATOM 1376 C CA . ASP A 1 181 ? 32.639 -45.655 -12.464 1.00 47.75 181 ASP A CA 1
ATOM 1377 C C . ASP A 1 181 ? 32.369 -46.961 -13.230 1.00 47.75 181 ASP A C 1
ATOM 1379 O O . ASP A 1 181 ? 31.262 -47.508 -13.200 1.00 47.75 181 ASP A O 1
ATOM 1383 N N . GLY A 1 182 ? 33.413 -47.466 -13.884 1.00 35.97 182 GLY A N 1
ATOM 1384 C CA . GLY A 1 182 ? 33.464 -48.784 -14.501 1.00 35.97 182 GLY A CA 1
ATOM 1385 C C . GLY A 1 182 ? 34.916 -49.244 -14.603 1.00 35.97 182 GLY A C 1
ATOM 1386 O O . GLY A 1 182 ? 35.694 -48.643 -15.342 1.00 35.97 182 GLY A O 1
ATOM 1387 N N . ASP A 1 183 ? 35.231 -50.259 -13.801 1.00 43.28 183 ASP A N 1
ATOM 1388 C CA . ASP A 1 183 ? 36.490 -51.001 -13.676 1.00 43.28 183 ASP A CA 1
ATOM 1389 C C . ASP A 1 183 ? 36.873 -51.840 -14.925 1.00 43.28 183 ASP A C 1
ATOM 1391 O O . ASP A 1 183 ? 36.093 -51.959 -15.873 1.00 43.28 183 ASP A O 1
ATOM 1395 N N . ASP A 1 184 ? 38.051 -52.478 -14.802 1.00 41.19 184 ASP A N 1
ATOM 1396 C CA . ASP A 1 184 ? 38.735 -53.513 -15.613 1.00 41.19 184 ASP A CA 1
ATOM 1397 C C . ASP A 1 184 ? 39.548 -52.994 -16.824 1.00 41.19 184 ASP A C 1
ATOM 1399 O O . ASP A 1 184 ? 39.040 -52.256 -17.667 1.00 41.19 184 ASP A O 1
ATOM 1403 N N . ASP A 1 185 ? 40.844 -53.294 -16.999 1.00 44.00 185 ASP A N 1
ATOM 1404 C CA . ASP A 1 185 ? 41.698 -54.431 -16.580 1.00 44.00 185 ASP A CA 1
ATOM 1405 C C . ASP A 1 185 ? 43.179 -53.963 -16.494 1.00 44.00 185 ASP A C 1
ATOM 1407 O O . ASP A 1 185 ? 43.589 -53.151 -17.366 1.00 44.00 185 ASP A O 1
#

Secondary structure (DSSP, 8-state):
---------EEP--HHHHHTT--TTTGGGSEEEEEEEEETTEEEEEEEEPPEE-TT--EE--SS---EEEEEEHHHHIIIIITTT--S---TT-EEEEE--HHHHTT--SSS--B--S-GGGTSEEEEEE-HHHHHHHHHHHHHHHHSPPPPHHHHHHTT-S----S-PPPPPP-----------

Nearest PDB structures (foldseek):
  7y9y-assembly1_A  TM=4.109E-01  e=1.174E+00  Desulfonema ishimotonii
  3h4l-assembly2_A  TM=3.299E-01  e=1.680E+00  Saccharomyces cerevisiae
  6vil-assembly2_B  TM=3.658E-01  e=5.548E+00  Mus musculus

pLDDT: mean 78.96, std 19.38, range [31.8, 96.75]

Mean predicted aligned error: 12.17 Å

Radius of gyration: 22.7 Å; Cα contacts (8 Å, |Δi|>4): 254; chains: 1; bounding box: 58×71×52 Å

Sequence (185 aa):
MTASSAQVRRPWLPAALRAHGWSQSDVGTLSYLVLDEIVGSSATMLLSAWPWADLQGRVRFAVDDSTRGVTVDVHALEHALYRGWLERPPRIGDVFAAVVPQAVHDVQEPDEAPQWDRPIADLVDGPVYDLTREGRTVAALADSALVSPVLPAVEASRLGLAGRQDVDAPRAPRRDSVGPDGDDD

Foldseek 3Di:
DDDDPPFPWFFDDDPQVVVVVDDSVRLQQKWKWFFADDDDQKTKIWTAGGWTATPVRATDGDPPTLRFIAIEGQVLCCVPPQPPPNPDGDDGQWIKIFRADVVLVVPTDSPDHYYDPDRVCNGGDDDMTTCSPVSVVSVVVVVCVVPDDDQDQVRCVVVVNNDDPPPDDDPDDDPPDPDDDDDDD